Protein AF-A0A2H1V6Q1-F1 (afdb_monomer)

Organism: Spodoptera frugiperda (NCBI:txid7108)

Foldseek 3Di:
DDDDDDDPPDPDDPDQFQPADQALQWGQGDDDPPDDDVDDPDQDADPVPCPPQAHHPVLLVVLLVVFVVLLVQLLVLCVVVVLLPPVHDAQAQQPQQALLCSQVSLLLLLLSLVDDPVCVVPDPDRSVVSSCVSHPRHDPVRVVVSQVRTAGEAGDEFLLLLVLSLCVVQFVVNDPPDPSLVVQQVLCVPQPDPVNVVDPRSGDALQSVLVVQLVCVVVVHDDDSSNQACCVRRSPSNDRHSGYHYSLRNSSRVSSVCSVSVPVVRDGSDDPPPPPPPPVSVVSSLVRLLPYDPVSLVSSCVRHVSVCSSRVHDCVVSVVSVVVVVVVVVD

Radius of gyration: 23.07 Å; Cα contacts (8 Å, |Δi|>4): 357; chains: 1; bounding box: 89×49×61 Å

Structure (mmCIF, N/CA/C/O backbone):
data_AF-A0A2H1V6Q1-F1
#
_entry.id   AF-A0A2H1V6Q1-F1
#
loop_
_atom_site.group_PDB
_atom_site.id
_atom_site.type_symbol
_atom_site.label_atom_id
_atom_site.label_alt_id
_atom_site.label_comp_id
_atom_site.label_asym_id
_atom_site.label_entity_id
_atom_site.label_seq_id
_atom_site.pdbx_PDB_ins_code
_atom_site.Cartn_x
_atom_site.Cartn_y
_atom_site.Cartn_z
_atom_site.occupancy
_atom_site.B_iso_or_equiv
_atom_site.auth_seq_id
_atom_site.auth_comp_id
_atom_site.auth_asym_id
_atom_site.auth_atom_id
_atom_site.pdbx_PDB_model_num
ATOM 1 N N . MET A 1 1 ? -68.500 10.645 19.077 1.00 35.00 1 MET A N 1
ATOM 2 C CA . MET A 1 1 ? -67.434 10.183 18.166 1.00 35.00 1 MET A CA 1
ATOM 3 C C . MET A 1 1 ? -66.149 10.839 18.630 1.00 35.00 1 MET A C 1
ATOM 5 O O . MET A 1 1 ? -66.049 12.052 18.547 1.00 35.00 1 MET A O 1
ATOM 9 N N . LYS A 1 2 ? -65.275 10.069 19.283 1.00 25.41 2 LYS A N 1
ATOM 10 C CA . LYS A 1 2 ? -63.997 10.541 19.828 1.00 25.41 2 LYS A CA 1
ATOM 11 C C . LYS A 1 2 ? -62.898 10.154 18.845 1.00 25.41 2 LYS A C 1
ATOM 13 O O . LYS A 1 2 ? -62.827 8.995 18.444 1.00 25.41 2 LYS A O 1
ATOM 18 N N . GLU A 1 3 ? -62.102 11.139 18.458 1.00 23.98 3 GLU A N 1
ATOM 19 C CA . GLU A 1 3 ? -60.872 10.982 17.691 1.00 23.98 3 GLU A CA 1
ATOM 20 C C . GLU A 1 3 ? -59.866 10.154 18.500 1.00 23.98 3 GLU A C 1
ATOM 22 O O . GLU A 1 3 ? -59.575 10.473 19.652 1.00 23.98 3 GLU A O 1
ATOM 27 N N . ASN A 1 4 ? -59.337 9.092 17.892 1.00 25.47 4 ASN A N 1
ATOM 28 C CA . ASN A 1 4 ? -58.178 8.370 18.402 1.00 25.47 4 ASN A CA 1
ATOM 29 C C . ASN A 1 4 ? -56.951 8.812 17.604 1.00 25.47 4 ASN A C 1
ATOM 31 O O . ASN A 1 4 ? -56.772 8.445 16.443 1.00 25.47 4 ASN A O 1
ATOM 35 N N . VAL A 1 5 ? -56.109 9.601 18.265 1.00 25.70 5 VAL A N 1
ATOM 36 C CA . VAL A 1 5 ? -54.740 9.908 17.857 1.00 25.70 5 VAL A CA 1
ATOM 37 C C . VAL A 1 5 ? -53.924 8.619 17.960 1.00 25.70 5 VAL A C 1
ATOM 39 O O . VAL A 1 5 ? -53.636 8.142 19.055 1.00 25.70 5 VAL A O 1
ATOM 42 N N . VAL A 1 6 ? -53.551 8.041 16.819 1.00 26.23 6 VAL A N 1
ATOM 43 C CA . VAL A 1 6 ? -52.561 6.960 16.762 1.00 26.23 6 VAL A CA 1
ATOM 44 C C . VAL A 1 6 ? -51.179 7.605 16.709 1.00 26.23 6 VAL A C 1
ATOM 46 O O . VAL A 1 6 ? -50.785 8.199 15.705 1.00 26.23 6 VAL A O 1
ATOM 49 N N . HIS A 1 7 ? -50.443 7.510 17.816 1.00 24.77 7 HIS A N 1
ATOM 50 C CA . HIS A 1 7 ? -49.029 7.864 17.881 1.00 24.77 7 HIS A CA 1
ATOM 51 C C . HIS A 1 7 ? -48.223 6.944 16.956 1.00 24.77 7 HIS A C 1
ATOM 53 O O . HIS A 1 7 ? -47.994 5.777 17.263 1.00 24.77 7 HIS A O 1
ATOM 59 N N . ASN A 1 8 ? -47.758 7.483 15.829 1.00 24.19 8 ASN A N 1
ATOM 60 C CA . ASN A 1 8 ? -46.786 6.821 14.969 1.00 24.19 8 ASN A CA 1
ATOM 61 C C . ASN A 1 8 ? -45.371 7.096 15.509 1.00 24.19 8 ASN A C 1
ATOM 63 O O . ASN A 1 8 ? -44.676 8.013 15.073 1.00 24.19 8 ASN A O 1
ATOM 67 N N . SER A 1 9 ? -44.967 6.345 16.533 1.00 26.47 9 SER A N 1
ATOM 68 C CA . SER A 1 9 ? -43.593 6.301 17.039 1.00 26.47 9 SER A CA 1
ATOM 69 C C . SER A 1 9 ? -42.797 5.263 16.251 1.00 26.47 9 SER A C 1
ATOM 71 O O . SER A 1 9 ? -42.540 4.156 16.714 1.00 26.47 9 SER A O 1
ATOM 73 N N . SER A 1 10 ? -42.445 5.601 15.019 1.00 27.81 10 SER A N 1
ATOM 74 C CA . SER A 1 10 ? -41.438 4.902 14.223 1.00 27.81 10 SER A CA 1
ATOM 75 C C . SER A 1 10 ? -40.937 5.878 13.167 1.00 27.81 10 SER A C 1
ATOM 77 O O . SER A 1 10 ? -41.722 6.628 12.599 1.00 27.81 10 SER A O 1
ATOM 79 N N . ILE A 1 11 ? -39.628 5.862 12.902 1.00 27.22 11 ILE A N 1
ATOM 80 C CA . ILE A 1 11 ? -38.921 6.725 11.934 1.00 27.22 11 ILE A CA 1
ATOM 81 C C . ILE A 1 11 ? -38.526 8.119 12.480 1.00 27.22 11 ILE A C 1
ATOM 83 O O . ILE A 1 11 ? -38.831 9.149 11.889 1.00 27.22 11 ILE A O 1
ATOM 87 N N . LYS A 1 12 ? -37.782 8.180 13.597 1.00 22.39 12 LYS A N 1
ATOM 88 C CA . LYS A 1 12 ? -36.969 9.368 13.969 1.00 22.39 12 LYS A CA 1
ATOM 89 C C . LYS A 1 12 ? -35.612 9.033 14.625 1.00 22.39 12 LYS A C 1
ATOM 91 O O . LYS A 1 12 ? -35.107 9.823 15.412 1.00 22.39 12 LYS A O 1
ATOM 96 N N . ALA A 1 13 ? -34.997 7.891 14.297 1.00 24.45 13 ALA A N 1
ATOM 97 C CA . ALA A 1 13 ? -33.700 7.490 14.873 1.00 24.45 13 ALA A CA 1
ATOM 98 C C . ALA A 1 13 ? -32.491 7.536 13.906 1.00 24.45 13 ALA A C 1
ATOM 100 O O . ALA A 1 13 ? -31.360 7.443 14.363 1.00 24.45 13 ALA A O 1
ATOM 101 N N . ASN A 1 14 ? -32.677 7.750 12.596 1.00 28.08 14 ASN A N 1
ATOM 102 C CA . ASN A 1 14 ? -31.616 7.501 11.597 1.00 28.08 14 ASN A CA 1
ATOM 103 C C . ASN A 1 14 ? -30.837 8.724 11.067 1.00 28.08 14 ASN A C 1
ATOM 105 O O . ASN A 1 14 ? -30.233 8.639 10.006 1.00 28.08 14 ASN A O 1
ATOM 109 N N . ASN A 1 15 ? -30.789 9.845 11.795 1.00 26.22 15 ASN A N 1
ATOM 110 C CA . ASN A 1 15 ? -30.061 11.050 11.345 1.00 26.22 15 ASN A CA 1
ATOM 111 C C . ASN A 1 15 ? -28.821 11.422 12.186 1.00 26.22 15 ASN A C 1
ATOM 113 O O . ASN A 1 15 ? -28.286 12.514 12.017 1.00 26.22 15 ASN A O 1
ATOM 117 N N . TYR A 1 16 ? -28.341 10.543 13.073 1.00 26.16 16 TYR A N 1
ATOM 118 C CA 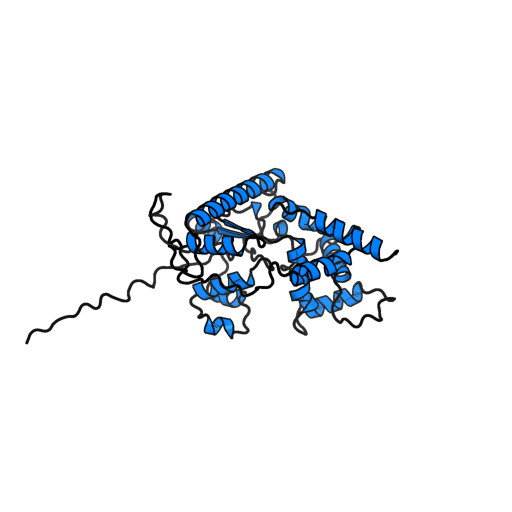. TYR A 1 16 ? -27.264 10.863 14.027 1.00 26.16 16 TYR A CA 1
ATOM 119 C C . TYR A 1 16 ? -26.102 9.861 14.037 1.00 26.16 16 TYR A C 1
ATOM 121 O O . TYR A 1 16 ? -25.597 9.519 15.099 1.00 26.16 16 TYR A O 1
ATOM 129 N N . ILE A 1 17 ? -25.642 9.378 12.881 1.00 33.59 17 ILE A N 1
ATOM 130 C CA . ILE A 1 17 ? -24.435 8.539 12.821 1.00 33.59 17 ILE A CA 1
ATOM 131 C C . ILE A 1 17 ? -23.646 8.944 11.566 1.00 33.59 17 ILE A C 1
ATOM 133 O O . ILE A 1 17 ? -24.208 8.982 10.480 1.00 33.59 17 ILE A O 1
ATOM 137 N N . ILE A 1 18 ? -22.349 9.250 11.716 1.00 38.59 18 ILE A N 1
ATOM 138 C CA . ILE A 1 18 ? -21.379 9.647 10.661 1.00 38.59 18 ILE A CA 1
ATOM 139 C C . ILE A 1 18 ? -21.380 11.153 10.321 1.00 38.59 18 ILE A C 1
ATOM 141 O O . ILE A 1 18 ? -21.806 11.586 9.254 1.00 38.59 18 ILE A O 1
ATOM 145 N N . SER A 1 19 ? -20.835 11.989 11.215 1.00 26.98 19 SER A N 1
ATOM 146 C CA . SER A 1 19 ? -20.711 13.434 10.952 1.00 26.98 19 SER A CA 1
ATOM 147 C C . SER A 1 19 ? -19.400 13.860 10.289 1.00 26.98 19 SER A C 1
ATOM 149 O O . SER A 1 19 ? -19.302 15.012 9.865 1.00 26.98 19 SER A O 1
ATOM 151 N N . SER A 1 20 ? -18.375 13.005 10.155 1.00 32.09 20 SER A N 1
ATOM 152 C CA . SER A 1 20 ? -17.176 13.340 9.361 1.00 32.09 20 SER A CA 1
ATOM 153 C C . SER A 1 20 ? -16.317 12.109 9.061 1.00 32.09 20 SER A C 1
ATOM 155 O O . SER A 1 20 ? -16.249 11.217 9.880 1.00 32.09 20 SER A O 1
ATOM 157 N N . ILE A 1 21 ? -15.590 12.064 7.945 1.00 39.25 21 ILE A N 1
ATOM 158 C CA . ILE A 1 21 ? -14.447 11.150 7.766 1.00 39.25 21 ILE A CA 1
ATOM 159 C C . ILE A 1 21 ? -13.242 12.046 7.558 1.00 39.25 21 ILE A C 1
ATOM 161 O O . ILE A 1 21 ? -13.042 12.613 6.485 1.00 39.25 21 ILE A O 1
ATOM 165 N N . HIS A 1 22 ? -12.497 12.269 8.638 1.00 40.66 22 HIS A N 1
ATOM 166 C CA . HIS A 1 22 ? -11.411 13.237 8.632 1.00 40.66 22 HIS A CA 1
ATOM 167 C C . HIS A 1 22 ? -10.094 12.636 8.189 1.00 40.66 22 HIS A C 1
ATOM 169 O O . HIS A 1 22 ? -9.200 13.390 7.897 1.00 40.66 22 HIS A O 1
ATOM 175 N N . CYS A 1 23 ? -9.934 11.330 8.039 1.00 34.88 23 CYS A N 1
ATOM 176 C CA . CYS A 1 23 ? -8.805 10.796 7.289 1.00 34.88 23 CYS A CA 1
ATOM 177 C C . CYS A 1 23 ? -9.299 9.564 6.547 1.00 34.88 23 CYS A C 1
ATOM 179 O O . CYS A 1 23 ? -10.166 8.858 7.043 1.00 34.88 23 CYS A O 1
ATOM 181 N N . ILE A 1 24 ? -8.760 9.266 5.370 1.00 43.47 24 ILE A N 1
ATOM 182 C CA . ILE A 1 24 ? -9.125 8.011 4.688 1.00 43.47 24 ILE A CA 1
ATOM 183 C C . ILE A 1 24 ? -8.652 6.784 5.508 1.00 43.47 24 ILE A C 1
ATOM 185 O O . ILE A 1 24 ? -9.113 5.675 5.277 1.00 43.47 24 ILE A O 1
ATOM 189 N N . ALA A 1 25 ? -7.821 7.009 6.532 1.00 38.47 25 ALA A N 1
ATOM 190 C CA . ALA A 1 25 ? -7.419 6.054 7.567 1.00 38.47 25 ALA A CA 1
ATOM 191 C C . ALA A 1 25 ? -8.035 6.324 8.968 1.00 38.47 25 ALA A C 1
ATOM 193 O O . ALA A 1 25 ? -7.683 5.657 9.935 1.00 38.47 25 ALA A O 1
ATOM 194 N N . ALA A 1 26 ? -8.921 7.315 9.119 1.00 36.97 26 ALA A N 1
ATOM 195 C CA . ALA A 1 26 ? -9.562 7.650 10.395 1.00 36.97 26 ALA A CA 1
ATOM 196 C C . ALA A 1 26 ? -11.065 7.798 10.180 1.00 36.97 26 ALA A C 1
ATOM 198 O O . ALA A 1 26 ? -11.567 8.806 9.667 1.00 36.97 26 ALA A O 1
ATOM 199 N N . LEU A 1 27 ? -11.768 6.741 10.554 1.00 37.81 27 LEU A N 1
ATOM 200 C CA . LEU A 1 27 ? -13.207 6.642 10.477 1.00 37.81 27 LEU A CA 1
ATOM 201 C C . LEU A 1 27 ? -13.753 7.382 11.703 1.00 37.81 27 LEU A C 1
ATOM 203 O O . LEU A 1 27 ? -13.633 6.904 12.828 1.00 37.81 27 LEU A O 1
ATOM 207 N N . ARG A 1 28 ? -14.320 8.578 11.512 1.00 32.69 28 ARG A N 1
ATOM 208 C CA . ARG A 1 28 ? -15.091 9.235 12.573 1.00 32.69 28 ARG A CA 1
ATOM 209 C C . ARG A 1 28 ? -16.548 8.782 12.452 1.00 32.69 28 ARG A C 1
ATOM 211 O O . ARG A 1 28 ? -17.392 9.439 11.848 1.00 32.69 28 ARG A O 1
ATOM 218 N N . VAL A 1 29 ? -16.849 7.647 13.074 1.00 33.97 29 VAL A N 1
ATOM 219 C CA . VAL A 1 29 ? -18.190 7.423 13.624 1.00 33.97 29 VAL A CA 1
ATOM 220 C C . VAL A 1 29 ? -18.220 8.220 14.926 1.00 33.97 29 VAL A C 1
ATOM 222 O O . VAL A 1 29 ? -17.670 7.788 15.929 1.00 33.97 29 VAL A O 1
ATOM 225 N N . VAL A 1 30 ? -18.800 9.426 14.916 1.00 31.55 30 VAL A N 1
ATOM 226 C CA . VAL A 1 30 ? -19.180 10.058 16.187 1.00 31.55 30 VAL A CA 1
ATOM 227 C C . VAL A 1 30 ? -20.359 9.270 16.728 1.00 31.55 30 VAL A C 1
ATOM 229 O O . VAL A 1 30 ? -21.488 9.493 16.300 1.00 31.55 30 VAL A O 1
ATOM 232 N N . MET A 1 31 ? -20.103 8.380 17.674 1.00 36.41 31 MET A N 1
ATOM 233 C CA . MET A 1 31 ? -21.032 8.162 18.774 1.00 36.41 31 MET A CA 1
ATOM 234 C C . MET A 1 31 ? -20.335 8.703 20.018 1.00 36.41 31 MET A C 1
ATOM 236 O O . MET A 1 31 ? -19.158 8.427 20.223 1.00 36.41 31 MET A O 1
ATOM 240 N N . SER A 1 32 ? -21.025 9.565 20.768 1.00 31.41 32 SER A N 1
ATOM 241 C CA . SER A 1 32 ? -20.502 10.264 21.949 1.00 31.41 32 SER A CA 1
ATOM 242 C C . SER A 1 32 ? -19.574 9.378 22.789 1.00 31.41 32 SER A C 1
ATOM 244 O O . SER A 1 32 ? -19.993 8.333 23.283 1.00 31.41 32 SER A O 1
ATOM 246 N N . THR A 1 33 ? -18.335 9.821 23.003 1.00 38.12 33 THR A N 1
ATOM 247 C CA . THR A 1 33 ? -17.344 9.170 23.876 1.00 38.12 33 THR A CA 1
ATOM 248 C C . THR A 1 33 ? -17.734 9.204 25.359 1.00 38.12 33 THR A C 1
ATOM 250 O O . THR A 1 33 ? -17.069 8.590 26.187 1.00 38.12 33 THR A O 1
ATOM 253 N N . SER A 1 34 ? -18.867 9.819 25.721 1.00 34.16 34 SER A N 1
ATOM 254 C CA . SER A 1 34 ? -19.400 9.806 27.090 1.00 34.16 34 SER A CA 1
ATOM 255 C C . SER A 1 34 ? -19.979 8.451 27.547 1.00 34.16 34 SER A C 1
ATOM 257 O O . SER A 1 34 ? -20.667 8.417 28.565 1.00 34.16 34 SER A O 1
ATOM 259 N N . ALA A 1 35 ? -19.772 7.355 26.806 1.00 33.00 35 ALA A N 1
ATOM 260 C CA . ALA A 1 35 ? -20.443 6.073 27.047 1.00 33.00 35 ALA A CA 1
ATOM 261 C C . ALA A 1 35 ? -19.538 4.823 27.074 1.00 33.00 35 ALA A C 1
ATOM 263 O O . ALA A 1 35 ? -20.079 3.721 27.110 1.00 33.00 35 ALA A O 1
ATOM 264 N N . TYR A 1 36 ? -18.205 4.946 27.103 1.00 40.28 36 TYR A N 1
ATOM 265 C CA . TYR A 1 36 ? -17.323 3.767 27.082 1.00 40.28 36 TYR A CA 1
ATOM 266 C C . TYR A 1 36 ? -16.374 3.685 28.286 1.00 40.28 36 TYR A C 1
ATOM 268 O O . TYR A 1 36 ? -15.237 4.151 28.220 1.00 40.28 36 TYR A O 1
ATOM 276 N N . PRO A 1 37 ? -16.780 3.027 29.384 1.00 33.88 37 PRO A N 1
ATOM 277 C CA . PRO A 1 37 ? -15.870 2.137 30.084 1.00 33.88 37 PRO A CA 1
ATOM 278 C C . PRO A 1 37 ? -15.676 0.871 29.231 1.00 33.88 37 PRO A C 1
ATOM 280 O O . PRO A 1 37 ? -16.600 0.435 28.547 1.00 33.88 37 PRO A O 1
ATOM 283 N N . PHE A 1 38 ? -14.494 0.258 29.287 1.00 44.84 38 PHE A N 1
ATOM 284 C CA . PHE A 1 38 ? -14.200 -1.085 28.763 1.00 44.84 38 PHE A CA 1
ATOM 285 C C . PHE A 1 38 ? -14.999 -2.175 29.522 1.00 44.84 38 PHE A C 1
ATOM 287 O O . PHE A 1 38 ? -14.429 -3.090 30.108 1.00 44.84 38 PHE A O 1
ATOM 294 N N . GLY A 1 39 ? -16.325 -2.042 29.590 1.00 33.03 39 GLY A N 1
ATOM 295 C CA . GLY A 1 39 ? -17.216 -2.862 30.401 1.00 33.03 39 GLY A CA 1
ATOM 296 C C . GLY A 1 39 ? -18.499 -3.205 29.652 1.00 33.03 39 GLY A C 1
ATOM 297 O O . GLY A 1 39 ? -19.319 -2.327 29.406 1.00 33.03 39 GLY A O 1
ATOM 298 N N . ASP A 1 40 ? -18.628 -4.488 29.305 1.00 35.19 40 ASP A N 1
ATOM 299 C CA . ASP A 1 40 ? -19.822 -5.330 29.088 1.00 35.19 40 ASP A CA 1
ATOM 300 C C . ASP A 1 40 ? -21.102 -4.789 28.413 1.00 35.19 40 ASP A C 1
ATOM 302 O O . ASP A 1 40 ? -22.083 -5.525 28.296 1.00 35.19 40 ASP A O 1
ATOM 306 N N . LYS A 1 41 ? -21.130 -3.583 27.842 1.00 41.47 41 LYS A N 1
ATOM 307 C CA . LYS A 1 41 ? -22.216 -3.148 26.948 1.00 41.47 41 LYS A CA 1
ATOM 308 C C . LYS A 1 41 ? -21.929 -3.529 25.489 1.00 41.47 41 LYS A C 1
ATOM 310 O O . LYS A 1 41 ? -21.704 -2.683 24.638 1.00 41.47 41 LYS A O 1
ATOM 315 N N . GLY A 1 42 ? -21.960 -4.848 25.270 1.00 56.81 42 GLY A N 1
ATOM 316 C CA . GLY A 1 42 ? -22.543 -5.563 24.125 1.00 56.81 42 GLY A CA 1
ATOM 317 C C . GLY A 1 42 ? -22.064 -5.249 22.707 1.00 56.81 42 GLY A C 1
ATOM 318 O O . GLY A 1 42 ? -22.795 -4.629 21.939 1.00 56.81 42 GLY A O 1
ATOM 319 N N . TYR A 1 43 ? -20.917 -5.794 22.298 1.00 61.28 43 TYR A N 1
ATOM 320 C CA . TYR A 1 43 ? -20.694 -6.065 20.873 1.00 61.28 43 TYR A CA 1
ATOM 321 C C . TYR A 1 43 ? -21.734 -7.077 20.364 1.00 61.28 43 TYR A C 1
ATOM 323 O O . TYR A 1 43 ? -22.118 -8.001 21.086 1.00 61.28 43 TYR A O 1
ATOM 331 N N . ILE A 1 44 ? -22.171 -6.916 19.113 1.00 65.50 44 ILE A N 1
ATOM 332 C CA . ILE A 1 44 ? -23.022 -7.900 18.435 1.00 65.50 44 ILE A CA 1
ATOM 333 C C . ILE A 1 44 ? -22.109 -8.985 17.863 1.00 65.50 44 ILE A C 1
ATOM 335 O O . ILE A 1 44 ? -21.203 -8.689 17.075 1.00 65.50 44 ILE A O 1
ATOM 339 N N . PHE A 1 45 ? -22.347 -10.227 18.272 1.00 74.06 45 PHE A N 1
ATOM 340 C CA . PHE A 1 45 ? -21.598 -11.405 17.844 1.00 74.06 45 PHE A CA 1
ATOM 341 C C . PHE A 1 45 ? -22.500 -12.367 17.079 1.00 74.06 45 PHE A C 1
ATOM 343 O O . PHE A 1 45 ? -23.707 -12.416 17.320 1.00 74.06 45 PHE A O 1
ATOM 350 N N . GLU A 1 46 ? -21.898 -13.169 16.202 1.00 71.56 46 GLU A N 1
ATOM 351 C CA . GLU A 1 46 ? -22.596 -14.299 15.588 1.00 71.56 46 GLU A CA 1
ATOM 352 C C . GLU A 1 46 ? -23.068 -15.269 16.687 1.00 71.56 46 GLU A C 1
ATOM 354 O O . GLU A 1 46 ? -22.264 -15.726 17.501 1.00 71.56 46 GLU A O 1
ATOM 359 N N . ASN A 1 47 ? -24.370 -15.577 16.721 1.00 58.94 47 ASN A N 1
ATOM 360 C CA . ASN A 1 47 ? -24.995 -16.368 17.790 1.00 58.94 47 ASN A CA 1
ATOM 361 C C . ASN A 1 47 ? -25.469 -17.755 17.308 1.00 58.94 47 ASN A C 1
ATOM 363 O O . ASN A 1 47 ? -26.522 -18.246 17.708 1.00 58.94 47 ASN A O 1
ATOM 367 N N . GLY A 1 48 ? -24.725 -18.374 16.384 1.00 53.16 48 GLY A N 1
ATOM 368 C CA . GLY A 1 48 ? -25.015 -19.712 15.845 1.00 53.16 48 GLY A CA 1
ATOM 369 C C . GLY A 1 48 ? -26.108 -19.770 14.766 1.00 53.16 48 GLY A C 1
ATOM 370 O O . GLY A 1 48 ? -26.176 -20.751 14.026 1.00 53.16 48 GLY A O 1
ATOM 371 N N . SER A 1 49 ? -26.918 -18.720 14.599 1.00 47.84 49 SER A N 1
ATOM 372 C CA . SER A 1 49 ? -27.610 -18.446 13.336 1.00 47.84 49 SER A CA 1
ATOM 373 C C . SER A 1 49 ? -26.630 -17.720 12.424 1.00 47.84 49 SER A C 1
ATOM 375 O O . SER A 1 49 ? -26.152 -16.647 12.781 1.00 47.84 49 SER A O 1
ATOM 377 N N . ARG A 1 50 ? -26.315 -18.328 11.285 1.00 49.25 50 ARG A N 1
ATOM 378 C CA . ARG A 1 50 ? -25.328 -17.880 10.298 1.00 49.25 50 ARG A CA 1
ATOM 379 C C . ARG A 1 50 ? -25.692 -16.493 9.737 1.00 49.25 50 ARG A C 1
ATOM 381 O O . ARG A 1 50 ? -26.310 -16.384 8.682 1.00 49.25 50 ARG A O 1
ATOM 388 N N . GLU A 1 51 ? -25.371 -15.429 10.468 1.00 56.34 51 GLU A N 1
ATOM 389 C CA . GLU A 1 51 ? -25.334 -14.072 9.929 1.00 56.34 51 GLU A CA 1
ATOM 390 C C . GLU A 1 51 ? -24.010 -13.942 9.182 1.00 56.34 51 GLU A C 1
ATOM 392 O O . GLU A 1 51 ? -22.960 -13.718 9.785 1.00 56.34 51 GLU A O 1
ATOM 397 N N . ASP A 1 52 ? -24.064 -14.147 7.863 1.00 60.75 52 ASP A N 1
ATOM 398 C CA . ASP A 1 52 ? -22.911 -14.074 6.964 1.00 60.75 52 ASP A CA 1
ATOM 399 C C . ASP A 1 52 ? -22.208 -12.709 7.101 1.00 60.75 52 ASP A C 1
ATOM 401 O O . ASP A 1 52 ? -22.545 -11.737 6.423 1.00 60.75 52 ASP A O 1
ATOM 405 N N . GLY A 1 53 ? -21.220 -12.613 7.996 1.00 68.38 53 GLY A N 1
ATOM 406 C CA . GLY A 1 53 ? -20.405 -11.409 8.142 1.00 68.38 53 GLY A CA 1
ATOM 407 C C . GLY A 1 53 ? -19.870 -11.081 9.533 1.00 68.38 53 GLY A C 1
ATOM 408 O O . GLY A 1 53 ? -18.955 -10.261 9.601 1.00 68.38 53 GLY A O 1
ATOM 409 N N . LEU A 1 54 ? -20.364 -11.691 10.616 1.00 81.94 54 LEU A N 1
ATOM 410 C CA . LEU A 1 54 ? -19.892 -11.392 11.978 1.00 81.94 54 LEU A CA 1
ATOM 411 C C . LEU A 1 54 ? -18.893 -12.431 12.494 1.00 81.94 54 LEU A C 1
ATOM 413 O O . LEU A 1 54 ? -18.925 -13.591 12.104 1.00 81.94 54 LEU A O 1
ATOM 417 N N . LEU A 1 55 ? -17.981 -12.005 13.368 1.00 87.44 55 LEU A N 1
ATOM 418 C CA . LEU A 1 55 ? -17.146 -12.904 14.161 1.00 87.44 55 LEU A CA 1
ATOM 419 C C . LEU A 1 55 ? -17.918 -13.375 15.399 1.00 87.44 55 LEU A C 1
ATOM 421 O O . LEU A 1 55 ? -18.666 -12.597 16.008 1.00 87.44 55 LEU A O 1
ATOM 425 N N . THR A 1 56 ? -17.667 -14.620 15.814 1.00 89.62 56 THR A N 1
ATOM 426 C CA . THR A 1 56 ? -18.047 -15.111 17.147 1.00 89.62 56 THR A CA 1
ATOM 427 C C . THR A 1 56 ? -17.308 -14.330 18.234 1.00 89.62 56 THR A C 1
ATOM 429 O O . THR A 1 56 ? -16.296 -13.673 17.965 1.00 89.62 56 THR A O 1
ATOM 432 N N . ARG A 1 57 ? -17.774 -14.414 19.485 1.00 88.00 57 ARG A N 1
ATOM 433 C CA . ARG A 1 57 ? -17.121 -13.738 20.615 1.00 88.00 57 ARG A CA 1
ATOM 434 C C . ARG A 1 57 ? -15.677 -14.198 20.788 1.00 88.00 57 ARG A C 1
ATOM 436 O O . ARG A 1 57 ? -14.783 -13.368 20.931 1.00 88.00 57 ARG A O 1
ATOM 443 N N . GLU A 1 58 ? -15.441 -15.504 20.736 1.00 90.75 58 GLU A N 1
ATOM 444 C CA . GLU A 1 58 ? -14.110 -16.097 20.871 1.00 90.75 58 GLU A CA 1
ATOM 445 C C . GLU A 1 58 ? -13.186 -15.573 19.774 1.00 90.75 58 GLU A C 1
ATOM 447 O O . GLU A 1 58 ? -12.081 -15.103 20.055 1.00 90.75 58 GLU A O 1
ATOM 452 N N . LYS A 1 59 ? -13.668 -15.577 18.525 1.00 92.12 59 LYS A N 1
ATOM 453 C CA . LYS A 1 59 ? -12.876 -15.120 17.389 1.00 92.12 59 LYS A CA 1
ATOM 454 C C . LYS A 1 59 ? -12.617 -13.619 17.440 1.00 92.12 59 LYS A C 1
ATOM 456 O O . LYS A 1 59 ? -11.513 -13.182 17.135 1.00 92.12 59 LYS A O 1
ATOM 461 N N . PHE A 1 60 ? -13.594 -12.822 17.862 1.00 92.06 60 PHE A N 1
ATOM 462 C CA . PHE A 1 60 ? -13.414 -11.386 18.050 1.00 92.06 60 PHE A CA 1
ATOM 463 C C . PHE A 1 60 ? -12.316 -11.083 19.078 1.00 92.06 60 PHE A C 1
ATOM 465 O O . PHE A 1 60 ? -11.457 -10.244 18.816 1.00 92.06 60 PHE A O 1
ATOM 472 N N . MET A 1 61 ? -12.291 -11.799 20.208 1.00 93.25 61 MET A N 1
ATOM 473 C CA . MET A 1 61 ? -11.254 -11.629 21.233 1.00 93.25 61 MET A CA 1
ATOM 474 C C . MET A 1 61 ? -9.867 -12.070 20.742 1.00 93.25 61 MET A C 1
ATOM 476 O O . MET A 1 61 ? -8.880 -11.385 21.011 1.00 93.25 61 MET A O 1
ATOM 480 N N . GLU A 1 62 ? -9.785 -13.162 19.974 1.00 95.62 62 GLU A N 1
ATOM 481 C CA . GLU A 1 62 ? -8.543 -13.596 19.317 1.00 95.62 62 GLU A CA 1
ATOM 482 C C . GLU A 1 62 ? -7.999 -12.506 18.377 1.00 95.62 62 GLU A C 1
ATOM 484 O O . GLU A 1 62 ? -6.817 -12.152 18.429 1.00 95.62 62 GLU A O 1
ATOM 489 N N . VAL A 1 63 ? -8.865 -11.932 17.533 1.00 95.25 63 VAL A N 1
ATOM 490 C CA . VAL A 1 63 ? -8.473 -10.857 16.613 1.00 95.25 63 VAL A CA 1
ATOM 491 C C . VAL A 1 63 ? -8.100 -9.586 17.382 1.00 95.25 63 VAL A C 1
ATOM 493 O O . VAL A 1 63 ? -7.122 -8.942 17.006 1.00 95.25 63 VAL A O 1
ATOM 496 N N . ASN A 1 64 ? -8.787 -9.255 18.482 1.00 95.12 64 ASN A N 1
ATOM 497 C CA . ASN A 1 64 ? -8.431 -8.115 19.333 1.00 95.12 64 ASN A CA 1
ATOM 498 C C . ASN A 1 64 ? -7.001 -8.237 19.884 1.00 95.12 64 ASN A C 1
ATOM 500 O O . ASN A 1 64 ? -6.188 -7.334 19.686 1.00 95.12 64 ASN A O 1
ATOM 504 N N . ALA A 1 65 ? -6.658 -9.382 20.484 1.00 96.88 65 ALA A N 1
ATOM 505 C CA . ALA A 1 65 ? -5.308 -9.638 20.993 1.00 96.88 65 ALA A CA 1
ATOM 506 C C . ALA A 1 65 ? -4.247 -9.538 19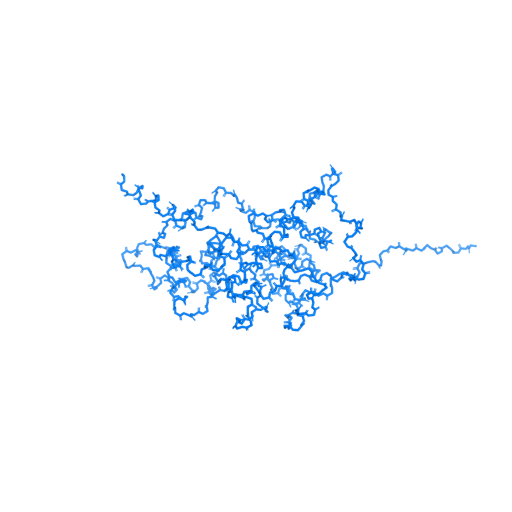.878 1.00 96.88 65 ALA A C 1
ATOM 508 O O . ALA A 1 65 ? -3.158 -8.992 20.068 1.00 96.88 65 ALA A O 1
ATOM 509 N N . ARG A 1 66 ? -4.583 -9.998 18.665 1.00 97.25 66 ARG A N 1
ATOM 510 C CA . ARG A 1 66 ? -3.732 -9.833 17.478 1.00 97.25 66 ARG A CA 1
ATOM 511 C C . ARG A 1 66 ? -3.544 -8.361 17.083 1.00 97.25 66 ARG A C 1
ATOM 513 O O . ARG A 1 66 ? -2.451 -8.004 16.640 1.00 97.25 66 ARG A O 1
ATOM 520 N N . MET A 1 67 ? -4.565 -7.510 17.213 1.00 95.44 67 MET A N 1
ATOM 521 C CA . MET A 1 67 ? -4.452 -6.069 16.935 1.00 95.44 67 MET A CA 1
ATOM 522 C C . MET A 1 67 ? -3.580 -5.354 17.964 1.00 95.44 67 MET A C 1
ATOM 524 O O . MET A 1 67 ? -2.742 -4.540 17.573 1.00 95.44 67 MET A O 1
ATOM 528 N N . GLU A 1 68 ? -3.715 -5.697 19.245 1.00 96.31 68 GLU A N 1
ATOM 529 C CA . GLU A 1 68 ? -2.851 -5.189 20.316 1.00 96.31 68 GLU A CA 1
ATOM 530 C C . GLU A 1 68 ? -1.382 -5.516 20.034 1.00 96.31 68 GLU A C 1
ATOM 532 O O . GLU A 1 68 ? -0.560 -4.604 19.916 1.00 96.31 68 GLU A O 1
ATOM 537 N N . ALA A 1 69 ? -1.077 -6.789 19.760 1.00 98.00 69 ALA A N 1
ATOM 538 C CA . ALA A 1 69 ? 0.279 -7.226 19.435 1.00 98.00 69 ALA A CA 1
ATOM 539 C C . ALA A 1 69 ? 0.874 -6.486 18.221 1.00 98.00 69 ALA A C 1
ATOM 541 O O . ALA A 1 69 ? 2.052 -6.130 18.217 1.00 98.00 69 ALA A O 1
ATOM 542 N N . ARG A 1 70 ? 0.073 -6.213 17.181 1.00 97.31 70 ARG A N 1
ATOM 543 C CA . ARG A 1 70 ? 0.534 -5.464 15.996 1.00 97.31 70 ARG A CA 1
ATOM 544 C C . ARG A 1 70 ? 0.844 -4.005 16.303 1.00 97.31 70 ARG A C 1
ATOM 546 O O . ARG A 1 70 ? 1.798 -3.468 15.742 1.00 97.31 70 ARG A O 1
ATOM 553 N N . ARG A 1 71 ? 0.044 -3.360 17.153 1.00 95.06 71 ARG A N 1
ATOM 554 C CA . ARG A 1 71 ? 0.265 -1.967 17.568 1.00 95.06 71 ARG A CA 1
ATOM 555 C C . ARG A 1 71 ? 1.537 -1.839 18.390 1.00 95.06 71 ARG A C 1
ATOM 557 O O . ARG A 1 71 ? 2.350 -0.962 18.105 1.00 95.06 71 ARG A O 1
ATOM 564 N N . ASP A 1 72 ? 1.726 -2.743 19.344 1.00 97.19 72 ASP A N 1
ATOM 565 C CA . ASP A 1 72 ? 2.922 -2.769 20.183 1.00 97.19 72 ASP A CA 1
ATOM 566 C C . ASP A 1 72 ? 4.173 -3.056 19.353 1.00 97.19 72 ASP A C 1
ATOM 568 O O . ASP A 1 72 ? 5.185 -2.370 19.500 1.00 97.19 72 ASP A O 1
ATOM 572 N N . PHE A 1 73 ? 4.085 -3.998 18.409 1.00 97.81 73 PHE A N 1
ATOM 573 C CA . PHE A 1 73 ? 5.167 -4.277 17.469 1.00 97.81 73 PHE A CA 1
ATOM 574 C C . PHE A 1 73 ? 5.528 -3.046 16.626 1.00 97.81 73 PHE A C 1
ATOM 576 O O . PHE A 1 73 ? 6.695 -2.659 16.587 1.00 97.81 73 PHE A O 1
ATOM 583 N N . LEU A 1 74 ? 4.537 -2.391 16.003 1.00 95.50 74 LEU A N 1
ATOM 584 C CA . LEU A 1 74 ? 4.772 -1.183 15.207 1.00 95.50 74 LEU A CA 1
ATOM 585 C C . LEU A 1 74 ? 5.442 -0.096 16.054 1.00 95.50 74 LEU A C 1
ATOM 587 O O . LEU A 1 74 ? 6.413 0.507 15.609 1.00 95.50 74 LEU A O 1
ATOM 591 N N . LYS A 1 75 ? 4.946 0.144 17.272 1.00 95.06 75 LYS A N 1
ATOM 592 C CA . LYS A 1 75 ? 5.492 1.159 18.179 1.00 95.06 75 LYS A CA 1
ATOM 593 C C . LYS A 1 75 ? 6.951 0.868 18.535 1.00 95.06 75 LYS A C 1
ATOM 595 O O . LYS A 1 75 ? 7.791 1.754 18.402 1.00 95.06 75 LYS A O 1
ATOM 600 N N . THR A 1 76 ? 7.255 -0.370 18.921 1.00 97.19 76 THR A N 1
ATOM 601 C CA . THR A 1 76 ? 8.622 -0.808 19.226 1.00 97.19 76 THR A CA 1
ATOM 602 C C . THR A 1 76 ? 9.551 -0.617 18.031 1.00 97.19 76 THR A C 1
ATOM 604 O O . THR A 1 76 ? 10.625 -0.032 18.174 1.00 97.19 76 THR A O 1
ATOM 607 N N . GLU A 1 77 ? 9.137 -1.044 16.837 1.00 97.06 77 GLU A N 1
ATOM 608 C CA . GLU A 1 77 ? 9.953 -0.916 15.629 1.00 97.06 77 GLU A CA 1
ATOM 609 C C . GLU A 1 77 ? 10.133 0.543 15.194 1.00 97.06 77 GLU A C 1
ATOM 611 O O . GLU A 1 77 ? 11.227 0.937 14.790 1.00 97.06 77 GLU A O 1
ATOM 616 N N . CYS A 1 78 ? 9.101 1.375 15.339 1.00 95.44 78 CYS A N 1
ATOM 617 C CA . CYS A 1 78 ? 9.188 2.810 15.089 1.00 95.44 78 CYS A CA 1
ATOM 618 C C . CYS A 1 78 ? 10.253 3.478 15.964 1.00 95.44 78 CYS A C 1
ATOM 620 O O . CYS A 1 78 ? 11.094 4.206 15.430 1.00 95.44 78 CYS A O 1
ATOM 622 N N . SER A 1 79 ? 10.259 3.193 17.271 1.00 95.38 79 SER A N 1
ATOM 623 C CA . SER A 1 79 ? 11.266 3.726 18.195 1.00 95.38 79 SER A CA 1
ATOM 624 C C . SER A 1 79 ? 12.655 3.148 17.919 1.00 95.38 79 SER A C 1
ATOM 626 O O . SER A 1 79 ? 13.639 3.884 17.905 1.00 95.38 79 SER A O 1
ATOM 628 N N . ARG A 1 80 ? 12.754 1.847 17.611 1.00 95.75 80 ARG A N 1
ATOM 629 C CA . ARG A 1 80 ? 14.022 1.181 17.261 1.00 95.75 80 ARG A CA 1
ATOM 630 C C . ARG A 1 80 ? 14.675 1.784 16.014 1.00 95.75 80 ARG A C 1
ATOM 632 O O . ARG A 1 80 ? 15.900 1.839 15.929 1.00 95.75 80 ARG A O 1
ATOM 639 N N . LEU A 1 81 ? 13.869 2.213 15.045 1.00 93.69 81 LEU A N 1
ATOM 640 C CA . LEU A 1 81 ? 14.322 2.842 13.801 1.00 93.69 81 LEU A CA 1
ATOM 641 C C . LEU A 1 81 ? 14.428 4.376 13.898 1.00 93.69 81 LEU A C 1
ATOM 643 O O . LEU A 1 81 ? 14.894 5.003 12.950 1.00 93.69 81 LEU A O 1
ATOM 647 N N . GLY A 1 82 ? 14.004 4.986 15.012 1.00 92.50 82 GLY A N 1
ATOM 648 C CA . GLY A 1 82 ? 14.010 6.439 15.222 1.00 92.50 82 GLY A CA 1
ATOM 649 C C . GLY A 1 82 ? 12.996 7.216 14.371 1.00 92.50 82 GLY A C 1
ATOM 650 O O . GLY A 1 82 ? 13.077 8.443 14.277 1.00 92.50 82 GLY A O 1
ATOM 651 N N . LEU A 1 83 ? 12.033 6.526 13.753 1.00 90.12 83 LEU A N 1
ATOM 652 C CA . LEU A 1 83 ? 11.071 7.098 12.801 1.00 90.12 83 LEU A CA 1
ATOM 653 C C . LEU A 1 83 ? 9.935 7.883 13.480 1.00 90.12 83 LEU A C 1
ATOM 655 O O . LEU A 1 83 ? 9.197 8.623 12.824 1.00 90.12 83 LEU A O 1
ATOM 659 N N . ASP A 1 84 ? 9.788 7.744 14.794 1.00 85.31 84 ASP A N 1
ATOM 660 C CA . ASP A 1 84 ? 8.846 8.480 15.639 1.00 85.31 84 ASP A CA 1
ATOM 661 C C . ASP A 1 84 ? 9.379 9.865 16.067 1.00 85.31 84 ASP A C 1
ATOM 663 O O . ASP A 1 84 ? 8.587 10.767 16.351 1.00 85.31 84 ASP A O 1
ATOM 667 N N . THR A 1 85 ? 10.688 10.117 15.971 1.00 82.31 85 THR A N 1
ATOM 668 C CA . THR A 1 85 ? 11.342 11.369 16.411 1.00 82.31 85 THR A CA 1
ATOM 669 C C . THR A 1 85 ? 10.975 12.607 15.580 1.00 82.31 85 THR A C 1
ATOM 671 O O . THR A 1 85 ? 10.782 12.531 14.367 1.00 82.31 85 THR A O 1
ATOM 674 N N . SER A 1 86 ? 10.889 13.790 16.201 1.00 70.38 86 SER A N 1
ATOM 675 C CA . SER A 1 86 ? 10.424 15.046 15.569 1.00 70.38 86 SER A CA 1
ATOM 676 C C . SER A 1 86 ? 11.219 15.504 14.335 1.00 70.38 86 SER A C 1
ATOM 678 O O . SER A 1 86 ? 10.704 16.295 13.547 1.00 70.38 86 SER A O 1
ATOM 680 N N . SER A 1 87 ? 12.436 14.994 14.135 1.00 66.94 87 SER A N 1
ATOM 681 C CA . SER A 1 87 ? 13.273 15.249 12.956 1.00 66.94 87 SER A CA 1
ATOM 682 C C . SER A 1 87 ? 12.709 14.630 11.670 1.00 66.94 87 SER A C 1
ATOM 684 O O . SER A 1 87 ? 12.957 15.143 10.576 1.00 66.94 87 SER A O 1
ATOM 686 N N . HIS A 1 88 ? 11.907 13.566 11.776 1.00 64.69 88 HIS A N 1
ATOM 687 C CA . HIS A 1 88 ? 11.218 12.969 10.636 1.00 64.69 88 HIS A CA 1
ATOM 688 C C . HIS A 1 88 ? 9.922 13.726 10.321 1.00 64.69 88 HIS A C 1
ATOM 690 O O . HIS A 1 88 ? 9.002 13.789 11.143 1.00 64.69 88 HIS A O 1
ATOM 696 N N . LYS A 1 89 ? 9.833 14.279 9.103 1.00 65.38 89 LYS A N 1
ATOM 697 C CA . LYS A 1 89 ? 8.632 14.973 8.608 1.00 65.38 89 LYS A CA 1
ATOM 698 C C . LYS A 1 89 ? 7.435 14.018 8.557 1.00 65.38 89 LYS A C 1
ATOM 700 O O . LYS A 1 89 ? 7.569 12.879 8.123 1.00 65.38 89 LYS A O 1
ATOM 705 N N . SER A 1 90 ? 6.272 14.502 8.988 1.00 61.50 90 SER A N 1
ATOM 706 C CA . SER A 1 90 ? 4.998 13.777 8.926 1.00 61.50 90 SER A CA 1
ATOM 707 C C . SER A 1 90 ? 4.254 14.108 7.634 1.00 61.50 90 SER A C 1
ATOM 709 O O . SER A 1 90 ? 4.134 15.284 7.298 1.00 61.50 90 SER A O 1
ATOM 711 N N . ASN A 1 91 ? 3.716 13.087 6.959 1.00 58.75 91 ASN A N 1
ATOM 712 C CA . ASN A 1 91 ? 2.912 13.211 5.734 1.00 58.75 91 ASN A CA 1
ATOM 713 C C . ASN A 1 91 ? 1.451 12.761 5.964 1.00 58.75 91 ASN A C 1
ATOM 715 O O . ASN A 1 91 ? 0.806 12.177 5.092 1.00 58.75 91 ASN A O 1
ATOM 719 N N . ALA A 1 92 ? 0.910 13.054 7.156 1.00 53.03 92 ALA A N 1
ATOM 720 C CA . ALA A 1 92 ? -0.428 12.658 7.633 1.00 53.03 92 ALA A CA 1
ATOM 721 C C . ALA A 1 92 ? -1.561 12.796 6.609 1.00 53.03 92 ALA A C 1
ATOM 723 O O . ALA A 1 92 ? -2.476 11.976 6.535 1.00 53.03 92 ALA A O 1
ATOM 724 N N . TRP A 1 93 ? -1.531 13.892 5.852 1.00 49.72 93 TRP A N 1
ATOM 725 C CA . TRP A 1 93 ? -2.641 14.351 5.025 1.00 49.72 93 TRP A CA 1
ATOM 726 C C . TRP A 1 93 ? -2.798 13.548 3.721 1.00 49.72 93 TRP A C 1
ATOM 728 O O . TRP A 1 93 ? -3.740 13.801 2.959 1.00 49.72 93 TRP A O 1
ATOM 738 N N . GLU A 1 94 ? -1.897 12.600 3.437 1.00 51.19 94 GLU A N 1
ATOM 739 C CA . GLU A 1 94 ? -1.836 11.816 2.193 1.00 51.19 94 GLU A CA 1
ATOM 740 C C . GLU A 1 94 ? -2.138 10.327 2.344 1.00 51.19 94 GLU A C 1
ATOM 742 O O . GLU A 1 94 ? -2.149 9.630 1.332 1.00 51.19 94 GLU A O 1
ATOM 747 N N . CYS A 1 95 ? -2.465 9.830 3.543 1.00 64.06 95 CYS A N 1
ATOM 748 C CA . CYS A 1 95 ? -2.527 8.387 3.759 1.00 64.06 95 CYS A CA 1
ATOM 749 C C . CYS A 1 95 ? -3.755 7.692 3.134 1.00 64.06 95 CYS A C 1
ATOM 751 O O . CYS A 1 95 ? -4.750 7.389 3.788 1.00 64.06 95 CYS A O 1
ATOM 753 N N . ASN A 1 96 ? -3.641 7.408 1.837 1.00 66.38 96 ASN A N 1
ATOM 754 C CA . ASN A 1 96 ? -4.474 6.501 1.060 1.00 66.38 96 ASN A CA 1
ATOM 755 C C . ASN A 1 96 ? -3.609 5.312 0.670 1.00 66.38 96 ASN A C 1
ATOM 757 O O . ASN A 1 96 ? -2.919 5.370 -0.347 1.00 66.38 96 ASN A O 1
ATOM 761 N N . ILE A 1 97 ? -3.597 4.240 1.456 1.00 66.12 97 ILE A N 1
ATOM 762 C CA . ILE A 1 97 ? -2.700 3.132 1.133 1.00 66.12 97 ILE A CA 1
ATOM 763 C C . ILE A 1 97 ? -3.196 2.355 -0.088 1.00 66.12 97 ILE A C 1
ATOM 765 O O . ILE A 1 97 ? -3.960 1.396 0.011 1.00 66.12 97 ILE A O 1
ATOM 769 N N . PHE A 1 98 ? -2.727 2.750 -1.270 1.00 73.44 98 PHE A N 1
ATOM 770 C CA . PHE A 1 98 ? -3.054 2.063 -2.509 1.00 73.44 98 PHE A CA 1
ATOM 771 C C . PHE A 1 98 ? -2.499 0.647 -2.518 1.00 73.44 98 PHE A C 1
ATOM 773 O O . PHE A 1 98 ? -1.409 0.381 -2.009 1.00 73.44 98 PHE A O 1
ATOM 780 N N . LYS A 1 99 ? -3.258 -0.253 -3.152 1.00 80.19 99 LYS A N 1
ATOM 781 C CA . LYS A 1 99 ? -2.890 -1.666 -3.346 1.00 80.19 99 LYS A CA 1
ATOM 782 C C . LYS A 1 99 ? -2.814 -2.495 -2.057 1.00 80.19 99 LYS A C 1
ATOM 784 O O . LYS A 1 99 ? -2.419 -3.656 -2.106 1.00 80.19 99 LYS A O 1
ATOM 789 N N . ALA A 1 100 ? -3.324 -1.945 -0.953 1.00 76.25 100 ALA A N 1
ATOM 790 C CA . ALA A 1 100 ? -3.677 -2.660 0.272 1.00 76.25 100 ALA A CA 1
ATOM 791 C C . ALA A 1 100 ? -5.184 -2.491 0.551 1.00 76.25 100 ALA A C 1
ATOM 793 O O . ALA A 1 100 ? -5.593 -1.786 1.463 1.00 76.25 100 ALA A O 1
ATOM 794 N N . ALA A 1 101 ? -6.024 -3.072 -0.315 1.00 72.00 101 ALA A N 1
ATOM 795 C CA . ALA A 1 101 ? -7.494 -3.022 -0.225 1.00 72.00 101 ALA A CA 1
ATOM 796 C C . ALA A 1 101 ? -8.154 -1.623 -0.261 1.00 72.00 101 ALA A C 1
ATOM 798 O O . ALA A 1 101 ? -9.344 -1.495 0.030 1.00 72.00 101 ALA A O 1
ATOM 799 N N . SER A 1 102 ? -7.433 -0.581 -0.693 1.00 74.12 102 SER A N 1
ATOM 800 C CA . SER A 1 102 ? -7.963 0.790 -0.748 1.00 74.12 102 SER A CA 1
ATOM 801 C C . SER A 1 102 ? -9.233 0.941 -1.578 1.00 74.12 102 SER A C 1
ATOM 803 O O . SER A 1 102 ? -10.101 1.717 -1.200 1.00 74.12 102 SER A O 1
ATOM 805 N N . THR A 1 103 ? -9.373 0.222 -2.696 1.00 75.06 103 THR A N 1
ATOM 806 C CA . THR A 1 103 ? -10.588 0.286 -3.526 1.00 75.06 103 THR A CA 1
ATOM 807 C C . THR A 1 103 ? -11.812 -0.217 -2.763 1.00 75.06 103 THR A C 1
ATOM 809 O O . THR A 1 103 ? -12.849 0.441 -2.794 1.00 75.06 103 THR A O 1
ATOM 812 N N . SER A 1 104 ? -11.682 -1.341 -2.047 1.00 78.88 104 SER A N 1
ATOM 813 C CA . SER A 1 104 ? -12.767 -1.918 -1.244 1.00 78.88 104 SER A CA 1
ATOM 814 C C . SER A 1 104 ? -13.176 -0.971 -0.117 1.00 78.88 104 SER A C 1
ATOM 816 O O . SER A 1 104 ? -14.348 -0.649 0.033 1.00 78.88 104 SER A O 1
ATOM 818 N N . TRP A 1 105 ? -12.208 -0.428 0.622 1.00 80.56 105 TRP A N 1
ATOM 819 C CA . TRP A 1 105 ? -12.521 0.516 1.696 1.00 80.56 105 TRP A CA 1
ATOM 820 C C . TRP A 1 105 ? -13.053 1.850 1.184 1.00 80.56 105 TRP A C 1
ATOM 822 O O . TRP A 1 105 ? -13.921 2.440 1.815 1.00 80.56 105 TRP A O 1
ATOM 832 N N . MET A 1 106 ? -12.632 2.296 -0.001 1.00 80.69 106 MET A N 1
ATOM 833 C CA . MET A 1 106 ? -13.230 3.471 -0.629 1.00 80.69 106 MET A CA 1
ATOM 834 C C . MET A 1 106 ? -14.683 3.241 -1.043 1.00 80.69 106 MET A C 1
ATOM 836 O O . MET A 1 106 ? -15.485 4.169 -0.975 1.00 80.69 106 MET A O 1
ATOM 840 N N . TYR A 1 107 ? -15.044 2.024 -1.449 1.00 84.31 107 TYR A N 1
ATOM 841 C CA . TYR A 1 107 ? -16.441 1.660 -1.676 1.00 84.31 107 TYR A CA 1
ATOM 842 C C . TYR A 1 107 ? -17.248 1.778 -0.375 1.00 84.31 107 TYR A C 1
ATOM 844 O O . TYR A 1 107 ? -18.247 2.493 -0.346 1.00 84.31 107 TYR A O 1
ATOM 852 N N . ASN A 1 108 ? -16.747 1.205 0.722 1.00 83.69 108 ASN A N 1
ATOM 853 C CA . ASN A 1 108 ? -17.390 1.278 2.040 1.00 83.69 108 ASN A CA 1
ATOM 854 C C . ASN A 1 108 ? -17.513 2.721 2.550 1.00 83.69 108 ASN A C 1
ATOM 856 O O . ASN A 1 108 ? -18.559 3.110 3.065 1.00 83.69 108 ASN A O 1
ATOM 860 N N . PHE A 1 109 ? -16.485 3.552 2.347 1.00 82.69 109 PHE A N 1
ATOM 861 C CA . PHE A 1 109 ? -16.557 4.980 2.662 1.00 82.69 109 PHE A CA 1
ATOM 862 C C . PHE A 1 109 ? -17.664 5.686 1.888 1.00 82.69 109 PHE A C 1
ATOM 864 O O . PHE A 1 109 ? -18.358 6.522 2.452 1.00 82.69 109 PHE A O 1
ATOM 871 N N . ASN A 1 110 ? -17.870 5.345 0.617 1.00 85.06 110 ASN A N 1
ATOM 872 C CA . ASN A 1 110 ? -18.963 5.926 -0.151 1.00 85.06 110 ASN A CA 1
ATOM 873 C C . ASN A 1 110 ? -20.343 5.416 0.301 1.00 85.06 110 ASN A C 1
ATOM 875 O O . ASN A 1 110 ? -21.276 6.216 0.330 1.00 85.06 110 ASN A O 1
ATOM 879 N N . LEU A 1 111 ? -20.477 4.152 0.720 1.00 85.38 111 LEU A N 1
ATOM 880 C CA . LEU A 1 111 ? -21.716 3.658 1.341 1.00 85.38 111 LEU A CA 1
ATOM 881 C C . LEU A 1 111 ? -22.062 4.461 2.602 1.00 85.38 111 LEU A C 1
ATOM 883 O O . LEU A 1 111 ? -23.165 4.986 2.729 1.00 85.38 111 LEU A O 1
ATOM 887 N N . MET A 1 112 ? -21.078 4.661 3.482 1.00 82.25 112 MET A N 1
ATOM 888 C CA . MET A 1 112 ? -21.214 5.507 4.676 1.00 82.25 112 MET A CA 1
ATOM 889 C C . MET A 1 112 ? -21.497 6.980 4.346 1.00 82.25 112 MET A C 1
ATOM 891 O O . MET A 1 112 ? -22.042 7.710 5.170 1.00 82.25 112 MET A O 1
ATOM 895 N N . ALA A 1 113 ? -21.168 7.429 3.133 1.00 82.31 113 ALA A N 1
ATOM 896 C CA . ALA A 1 113 ? -21.480 8.770 2.643 1.00 82.31 113 ALA A CA 1
ATOM 897 C C . ALA A 1 113 ? -22.891 8.886 2.044 1.00 82.31 113 ALA A C 1
ATOM 899 O O . ALA A 1 113 ? -23.208 9.897 1.402 1.00 82.31 113 ALA A O 1
ATOM 900 N N . ASN A 1 114 ? -23.718 7.855 2.249 1.00 85.25 114 ASN A N 1
ATOM 901 C CA . ASN A 1 114 ? -25.079 7.718 1.750 1.00 85.25 114 ASN A CA 1
ATOM 902 C C . ASN A 1 114 ? -25.175 7.584 0.216 1.00 85.25 114 ASN A C 1
ATOM 904 O O . ASN A 1 114 ? -26.188 7.947 -0.383 1.00 85.25 114 ASN A O 1
ATOM 908 N N . TYR A 1 115 ? -24.126 7.078 -0.445 1.00 87.81 115 TYR A N 1
ATOM 909 C CA . TYR A 1 115 ? -24.263 6.569 -1.812 1.00 87.81 115 TYR A CA 1
ATOM 910 C C . TYR A 1 115 ? -24.823 5.145 -1.769 1.00 87.81 115 TYR A C 1
ATOM 912 O O . TYR A 1 115 ? -24.373 4.322 -0.978 1.00 87.81 115 TYR A O 1
ATOM 920 N N . SER A 1 116 ? -25.779 4.826 -2.643 1.00 89.88 116 SER A N 1
ATOM 921 C CA . SER A 1 116 ? -26.327 3.469 -2.721 1.00 89.88 116 SER A CA 1
ATOM 922 C C . SER A 1 116 ? -25.362 2.507 -3.420 1.00 89.88 116 SER A C 1
ATOM 924 O O . SER A 1 116 ? -24.662 2.890 -4.362 1.00 89.88 116 SER A O 1
ATOM 926 N N . ALA A 1 117 ? -25.378 1.231 -3.022 1.00 88.00 117 ALA A N 1
ATOM 927 C CA . ALA A 1 117 ? -24.607 0.174 -3.684 1.00 88.00 117 ALA A CA 1
ATOM 928 C C . ALA A 1 117 ? -24.879 0.136 -5.201 1.00 88.00 117 ALA A C 1
ATOM 930 O O . ALA A 1 117 ? -23.951 0.173 -6.005 1.00 88.00 117 ALA A O 1
ATOM 931 N N . ALA A 1 118 ? -26.156 0.223 -5.596 1.00 90.25 118 ALA A N 1
ATOM 932 C CA . ALA A 1 118 ? -26.578 0.241 -6.997 1.00 90.25 118 ALA A CA 1
ATOM 933 C C . ALA A 1 118 ? -25.982 1.404 -7.816 1.00 90.25 118 ALA A C 1
ATOM 935 O O . ALA A 1 118 ? -25.740 1.251 -9.015 1.00 90.25 118 ALA A O 1
ATOM 936 N N . PHE A 1 119 ? -25.752 2.567 -7.195 1.00 92.38 119 PHE A N 1
ATOM 937 C CA . PHE A 1 119 ? -25.056 3.683 -7.838 1.00 92.38 119 PHE A CA 1
ATOM 938 C C . PHE A 1 119 ? -23.556 3.398 -7.962 1.00 92.38 119 PHE A C 1
ATOM 940 O O . PHE A 1 119 ? -22.980 3.557 -9.040 1.00 92.38 119 PHE A O 1
ATOM 947 N N . LEU A 1 120 ? -22.930 2.950 -6.871 1.00 88.88 120 LEU A N 1
ATOM 948 C CA . LEU A 1 120 ? -21.492 2.693 -6.824 1.00 88.88 120 LEU A CA 1
ATOM 949 C C . LEU A 1 120 ? -21.053 1.546 -7.743 1.00 88.88 120 LEU A C 1
ATOM 951 O O . LEU A 1 120 ? -19.921 1.552 -8.215 1.00 88.88 120 LEU A O 1
ATOM 955 N N . ASP A 1 121 ? -21.936 0.595 -8.033 1.00 87.06 121 ASP A N 1
ATOM 956 C CA . ASP A 1 121 ? -21.643 -0.524 -8.934 1.00 87.06 121 ASP A CA 1
ATOM 957 C C . ASP A 1 121 ? -21.678 -0.125 -10.416 1.00 87.06 121 ASP A C 1
ATOM 959 O O . ASP A 1 121 ? -21.061 -0.781 -11.254 1.00 87.06 121 ASP A O 1
ATOM 963 N N . LYS A 1 122 ? -22.390 0.957 -10.756 1.00 89.25 122 LYS A N 1
ATOM 964 C CA . LYS A 1 122 ? -22.567 1.427 -12.142 1.00 89.25 122 LYS A CA 1
ATOM 965 C C . LYS A 1 122 ? -21.714 2.644 -12.481 1.00 89.25 122 LYS A C 1
ATOM 967 O O . LYS A 1 122 ? -21.498 2.937 -13.659 1.00 89.25 122 LYS A O 1
ATOM 972 N N . THR A 1 123 ? -21.281 3.391 -11.471 1.00 88.94 123 THR A N 1
ATOM 973 C CA . THR A 1 123 ? -20.538 4.630 -11.682 1.00 88.94 123 THR A CA 1
ATOM 974 C C . THR A 1 123 ? -19.164 4.371 -12.298 1.00 88.94 123 THR A C 1
ATOM 976 O O . THR A 1 123 ? -18.465 3.421 -11.955 1.00 88.94 123 THR A O 1
ATOM 979 N N . LYS A 1 124 ? -18.760 5.257 -13.214 1.00 86.50 124 LYS A N 1
ATOM 980 C CA . LYS A 1 124 ? -17.399 5.298 -13.779 1.00 86.50 124 LYS A CA 1
ATOM 981 C C . LYS A 1 124 ? -16.496 6.279 -13.036 1.00 86.50 124 LYS A C 1
ATOM 983 O O . LYS A 1 124 ? -15.337 6.458 -13.406 1.00 86.50 124 LYS A O 1
ATOM 988 N N . GLU A 1 125 ? -17.034 6.959 -12.029 1.00 86.88 125 GLU A N 1
ATOM 989 C CA . GLU A 1 125 ? -16.268 7.900 -11.232 1.00 86.88 125 GLU A CA 1
ATOM 990 C C . GLU A 1 125 ? -15.258 7.182 -10.340 1.00 86.88 125 GLU A C 1
ATOM 992 O O . GLU A 1 125 ? -15.505 6.090 -9.828 1.00 86.88 125 GLU A O 1
ATOM 997 N N . VAL A 1 126 ? -14.111 7.821 -10.114 1.00 82.81 126 VAL A N 1
ATOM 998 C CA . VAL A 1 126 ? -13.091 7.273 -9.222 1.00 82.81 126 VAL A CA 1
ATOM 999 C C . VAL A 1 126 ? -13.644 7.290 -7.789 1.00 82.81 126 VAL A C 1
ATOM 1001 O O . VAL A 1 126 ? -13.949 8.377 -7.291 1.00 82.81 126 VAL A O 1
ATOM 1004 N N . PRO A 1 127 ? -13.710 6.149 -7.072 1.00 81.38 127 PRO A N 1
ATOM 1005 C CA . PRO A 1 127 ? -14.303 6.087 -5.731 1.00 81.38 127 PRO A CA 1
ATOM 1006 C C . PRO A 1 127 ? -13.718 7.104 -4.745 1.00 81.38 127 PRO A C 1
ATOM 1008 O O . PRO A 1 127 ? -14.433 7.663 -3.916 1.00 81.38 127 PRO A O 1
ATOM 1011 N N . LEU A 1 128 ? -12.418 7.394 -4.865 1.00 79.12 128 LEU A N 1
ATOM 1012 C CA . LEU A 1 128 ? -11.750 8.412 -4.058 1.00 79.12 128 LEU A CA 1
ATOM 1013 C C . LEU A 1 128 ? -12.326 9.813 -4.306 1.00 79.12 128 LEU A C 1
ATOM 1015 O O . LEU A 1 128 ? -12.515 10.571 -3.362 1.00 79.12 128 LEU A O 1
ATOM 1019 N N . GLN A 1 129 ? -12.609 10.167 -5.560 1.00 83.25 129 GLN A N 1
ATOM 1020 C CA . GLN A 1 129 ? -13.183 11.469 -5.901 1.00 83.25 129 GLN A CA 1
ATOM 1021 C C . GLN A 1 129 ? -14.613 11.593 -5.369 1.00 83.25 129 GLN A C 1
ATOM 1023 O O . GLN A 1 129 ? -14.950 12.624 -4.790 1.00 83.25 129 GLN A O 1
ATOM 1028 N N . LEU A 1 130 ? -15.417 10.529 -5.483 1.00 85.44 130 LEU A N 1
ATOM 1029 C CA . LEU A 1 130 ? -16.765 10.476 -4.909 1.00 85.44 130 LEU A CA 1
ATOM 1030 C C . LEU A 1 130 ? -16.751 10.696 -3.394 1.00 85.44 130 LEU A C 1
ATOM 1032 O O . LEU A 1 130 ? -17.490 11.547 -2.891 1.00 85.44 130 LEU A O 1
ATOM 1036 N N . ALA A 1 131 ? -15.850 10.007 -2.688 1.00 80.31 131 ALA A N 1
ATOM 1037 C CA . ALA A 1 131 ? -15.705 10.151 -1.246 1.00 80.31 131 ALA A CA 1
ATOM 1038 C C . ALA A 1 131 ? -15.294 11.583 -0.884 1.00 80.31 131 ALA A C 1
ATOM 1040 O O . ALA A 1 131 ? -15.843 12.172 0.042 1.00 80.31 131 ALA A O 1
ATOM 1041 N N . ARG A 1 132 ? -14.391 12.200 -1.659 1.00 78.12 132 ARG A N 1
ATOM 1042 C CA . ARG A 1 132 ? -13.934 13.581 -1.428 1.00 78.12 132 ARG A CA 1
ATOM 1043 C C . ARG A 1 132 ? -14.997 14.655 -1.647 1.00 78.12 132 ARG A C 1
ATOM 1045 O O .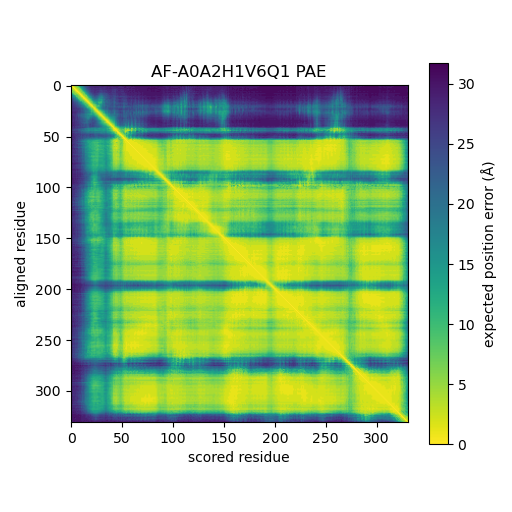 ARG A 1 132 ? -14.849 15.735 -1.085 1.00 78.12 132 ARG A O 1
ATOM 1052 N N . ARG A 1 133 ? -16.084 14.367 -2.370 1.00 84.56 133 ARG A N 1
ATOM 1053 C CA . ARG A 1 133 ? -17.247 15.275 -2.451 1.00 84.56 133 ARG A CA 1
ATOM 1054 C C . ARG A 1 133 ? -18.025 15.360 -1.139 1.00 84.56 133 ARG A C 1
ATOM 1056 O O . ARG A 1 133 ? -18.672 16.368 -0.885 1.00 84.56 133 ARG A O 1
ATOM 1063 N N . LYS A 1 134 ? -17.989 14.298 -0.333 1.00 80.44 134 LYS A N 1
ATOM 1064 C CA . LYS A 1 134 ? -18.694 14.206 0.955 1.00 80.44 134 LYS A CA 1
ATOM 1065 C C . LYS A 1 134 ? -17.758 14.447 2.139 1.00 80.44 134 LYS A C 1
ATOM 1067 O O . LYS A 1 134 ? -18.171 15.008 3.146 1.00 80.44 134 LYS A O 1
ATOM 1072 N N . TYR A 1 135 ? -16.489 14.074 1.991 1.00 73.94 135 TYR A N 1
ATOM 1073 C CA . TYR A 1 135 ? -15.463 14.143 3.024 1.00 73.94 135 TYR A CA 1
ATOM 1074 C C . TYR A 1 135 ? -14.286 15.004 2.561 1.00 73.94 135 TYR A C 1
ATOM 1076 O O . TYR A 1 135 ? -13.329 14.525 1.932 1.00 73.94 135 TYR A O 1
ATOM 1084 N N . ALA A 1 136 ? -14.361 16.295 2.885 1.00 70.44 136 ALA A N 1
ATOM 1085 C CA . ALA A 1 136 ? -13.292 17.244 2.602 1.00 70.44 136 ALA A CA 1
ATOM 1086 C C . ALA A 1 136 ? -11.955 16.782 3.207 1.00 70.44 136 ALA A C 1
ATOM 1088 O O . ALA A 1 136 ? -11.904 16.032 4.187 1.00 70.44 136 ALA A O 1
ATOM 1089 N N . ARG A 1 137 ? -10.844 17.207 2.599 1.00 66.69 137 ARG A N 1
ATOM 1090 C CA . ARG A 1 137 ? -9.514 16.890 3.126 1.00 66.69 137 ARG A CA 1
ATOM 1091 C C . ARG A 1 137 ? -9.334 17.597 4.476 1.00 66.69 137 ARG A C 1
ATOM 1093 O O . ARG A 1 137 ? -9.551 18.806 4.530 1.00 66.69 137 ARG A O 1
ATOM 1100 N N . PRO A 1 138 ? -8.955 16.880 5.544 1.00 66.62 138 PRO A N 1
ATOM 1101 C CA . PRO A 1 138 ? -8.736 17.506 6.843 1.00 66.62 138 PRO A CA 1
ATOM 1102 C C . PRO A 1 138 ? -7.495 18.409 6.824 1.00 66.62 138 PRO A C 1
ATOM 1104 O O . PRO A 1 138 ? -6.572 18.209 6.029 1.00 66.62 138 PRO A O 1
ATOM 1107 N N . THR A 1 139 ? -7.412 19.330 7.778 1.00 66.69 139 THR A N 1
ATOM 1108 C CA . THR A 1 139 ? -6.127 19.910 8.189 1.00 66.69 139 THR A CA 1
ATOM 1109 C C . THR A 1 139 ? -5.423 18.987 9.191 1.00 66.69 139 THR A C 1
ATOM 1111 O O . THR A 1 139 ? -6.047 18.108 9.792 1.00 66.69 139 THR A O 1
ATOM 1114 N N . ALA A 1 140 ? -4.122 19.186 9.418 1.00 65.44 140 ALA A N 1
ATOM 1115 C CA . ALA A 1 140 ? -3.390 18.450 10.455 1.00 65.44 140 ALA A CA 1
ATOM 1116 C C . ALA A 1 140 ? -4.014 18.637 11.856 1.00 65.44 140 ALA A C 1
ATOM 1118 O O . ALA A 1 140 ? -4.072 17.696 12.645 1.00 65.44 140 ALA A O 1
ATOM 1119 N N . GLU A 1 141 ? -4.550 19.826 12.139 1.00 66.56 141 GLU A N 1
ATOM 1120 C CA . GLU A 1 141 ? -5.266 20.130 13.383 1.00 66.56 141 GLU A CA 1
ATOM 1121 C C . GLU A 1 141 ? -6.580 19.355 13.497 1.00 66.56 141 GLU A C 1
ATOM 1123 O O . GLU A 1 141 ? -6.878 18.803 14.555 1.00 66.56 141 GLU A O 1
ATOM 1128 N N . MET A 1 142 ? -7.343 19.251 12.402 1.00 68.25 142 MET A N 1
ATOM 1129 C CA . MET A 1 142 ? -8.564 18.440 12.361 1.00 68.25 142 MET A CA 1
ATOM 1130 C C . MET A 1 142 ? -8.260 16.962 12.602 1.00 68.25 142 MET A C 1
ATOM 1132 O O . MET A 1 142 ? -9.006 16.314 13.329 1.00 68.25 142 MET A O 1
ATOM 1136 N N . ILE A 1 143 ? -7.159 16.440 12.044 1.00 65.44 143 ILE A N 1
ATOM 1137 C CA . ILE A 1 143 ? -6.703 15.066 12.307 1.00 65.44 143 ILE A CA 1
ATOM 1138 C C . ILE A 1 143 ? -6.392 14.900 13.796 1.00 65.44 143 ILE A C 1
ATOM 1140 O O . ILE A 1 143 ? -6.936 14.001 14.429 1.00 65.44 143 ILE A O 1
ATOM 1144 N N . LYS A 1 144 ? -5.575 15.790 14.374 1.00 66.19 144 LYS A N 1
ATOM 1145 C CA . LYS A 1 144 ? -5.176 15.712 15.787 1.00 66.19 144 LYS A CA 1
ATOM 1146 C C . LYS A 1 144 ? -6.374 15.813 16.737 1.00 66.19 144 LYS A C 1
ATOM 1148 O O . LYS A 1 144 ? -6.434 15.086 17.719 1.00 66.19 144 LYS A O 1
ATOM 1153 N N . LYS A 1 145 ? -7.345 16.681 16.432 1.00 67.56 145 LYS A N 1
ATOM 1154 C CA . LYS A 1 145 ? -8.591 16.804 17.203 1.00 67.56 145 LYS A CA 1
ATOM 1155 C C . LYS A 1 145 ? -9.480 15.567 17.057 1.00 67.56 145 LYS A C 1
ATOM 1157 O O . LYS A 1 145 ? -10.101 15.154 18.024 1.00 67.56 145 LYS A O 1
ATOM 1162 N N . ALA A 1 146 ? -9.550 14.984 15.861 1.00 64.31 146 ALA A N 1
ATOM 1163 C CA . ALA A 1 146 ? -10.395 13.825 15.595 1.00 64.31 146 ALA A CA 1
ATOM 1164 C C . ALA A 1 146 ? -9.839 12.521 16.188 1.00 64.31 146 ALA A C 1
ATOM 1166 O O . ALA A 1 146 ? -10.628 11.631 16.484 1.00 64.31 146 ALA A O 1
ATOM 1167 N N . GLN A 1 147 ? -8.519 12.408 16.378 1.00 59.09 147 GLN A N 1
ATOM 1168 C CA . GLN A 1 147 ? -7.869 11.191 16.882 1.00 59.09 147 GLN A CA 1
ATOM 1169 C C . GLN A 1 147 ? -8.399 10.708 18.238 1.00 59.09 147 GLN A C 1
ATOM 1171 O O . GLN A 1 147 ? -8.417 9.507 18.460 1.00 59.09 147 GLN A O 1
ATOM 1176 N N . GLY A 1 148 ? -8.838 11.605 19.128 1.00 61.66 148 GLY A N 1
ATOM 1177 C CA . GLY A 1 148 ? -9.364 11.214 20.444 1.00 61.66 148 GLY A CA 1
ATOM 1178 C C . GLY A 1 148 ? -10.766 10.592 20.416 1.00 61.66 148 GLY A C 1
ATOM 1179 O O . GLY A 1 148 ? -11.123 9.878 21.345 1.00 61.66 148 GLY A O 1
ATOM 1180 N N . ASP A 1 149 ? -11.535 10.835 19.349 1.00 65.50 149 ASP A N 1
ATOM 1181 C CA . ASP A 1 149 ? -12.951 10.451 19.232 1.00 65.50 149 ASP A CA 1
ATOM 1182 C C . ASP A 1 149 ? -13.230 9.616 17.962 1.00 65.50 149 ASP A C 1
ATOM 1184 O O . ASP A 1 149 ? -14.354 9.599 17.455 1.00 65.50 149 ASP A O 1
ATOM 1188 N N . SER A 1 150 ? -12.206 9.000 17.363 1.00 68.31 150 SER A N 1
ATOM 1189 C CA . SER A 1 150 ? -12.329 8.245 16.105 1.00 68.31 150 SER A CA 1
ATOM 1190 C C . SER A 1 150 ? -11.577 6.930 16.181 1.00 68.31 150 SER A C 1
ATOM 1192 O O . SER A 1 150 ? -10.526 6.867 16.807 1.00 68.31 150 SER A O 1
ATOM 1194 N N . ILE A 1 151 ? -12.053 5.924 15.446 1.00 74.75 151 ILE A N 1
ATOM 1195 C CA . ILE A 1 151 ? -11.280 4.703 15.222 1.00 74.75 151 ILE A CA 1
ATOM 1196 C C . ILE A 1 151 ? -10.315 4.966 14.067 1.00 74.75 151 ILE A C 1
ATOM 1198 O O . ILE A 1 151 ? -10.706 5.256 12.929 1.00 74.75 151 ILE A O 1
ATOM 1202 N N . THR A 1 152 ? -9.031 4.870 14.369 1.00 76.94 152 THR A N 1
ATOM 1203 C CA . THR A 1 152 ? -7.938 5.003 13.414 1.00 76.94 152 THR A CA 1
ATOM 1204 C C . THR A 1 152 ? -7.435 3.627 13.012 1.00 76.94 152 THR A C 1
ATOM 1206 O O . THR A 1 152 ? -7.168 2.769 13.853 1.00 76.94 152 THR A O 1
ATOM 1209 N N . PHE A 1 153 ? -7.292 3.389 11.712 1.00 84.56 153 PHE A N 1
ATOM 1210 C CA . PHE A 1 153 ? -6.826 2.096 11.238 1.00 84.56 153 PHE A CA 1
ATOM 1211 C C . PHE A 1 153 ? -5.881 2.199 10.051 1.00 84.56 153 PHE A C 1
ATOM 1213 O O . PHE A 1 153 ? -5.930 3.133 9.253 1.00 84.56 153 PHE A O 1
ATOM 1220 N N . LEU A 1 154 ? -5.024 1.193 9.927 1.00 85.44 154 LEU A N 1
ATOM 1221 C CA . LEU A 1 154 ? -4.074 1.048 8.835 1.00 85.44 154 LEU A CA 1
ATOM 1222 C C . LEU A 1 154 ? -4.268 -0.309 8.172 1.00 85.44 154 LEU A C 1
ATOM 1224 O O . LEU A 1 154 ? -4.397 -1.311 8.866 1.00 85.44 154 LEU A O 1
ATOM 1228 N N . ILE A 1 155 ? -4.241 -0.356 6.840 1.00 87.81 155 ILE A N 1
ATOM 1229 C CA . ILE A 1 155 ? -4.197 -1.619 6.099 1.00 87.81 155 ILE A CA 1
ATOM 1230 C C . ILE A 1 155 ? -2.840 -1.732 5.428 1.00 87.81 155 ILE A C 1
ATOM 1232 O O . ILE A 1 155 ? -2.469 -0.880 4.617 1.00 87.81 155 ILE A O 1
ATOM 1236 N N . VAL A 1 156 ? -2.117 -2.799 5.745 1.00 90.62 156 VAL A N 1
ATOM 1237 C CA . VAL A 1 156 ? -0.794 -3.074 5.186 1.00 90.62 156 VAL A CA 1
ATOM 1238 C C . VAL A 1 156 ? -0.791 -4.379 4.411 1.00 90.62 156 VAL A C 1
ATOM 1240 O O . VAL A 1 156 ? -1.620 -5.262 4.626 1.00 90.62 156 VAL A O 1
ATOM 1243 N N . ARG A 1 157 ? 0.132 -4.478 3.463 1.00 91.50 157 ARG A N 1
ATOM 1244 C CA . ARG A 1 157 ? 0.355 -5.654 2.629 1.00 91.50 157 ARG A CA 1
ATOM 1245 C C . ARG A 1 157 ? 1.853 -5.866 2.494 1.00 91.50 157 ARG A C 1
ATOM 1247 O O . ARG A 1 157 ? 2.598 -4.884 2.508 1.00 91.50 157 ARG A O 1
ATOM 1254 N N . HIS A 1 158 ? 2.272 -7.112 2.286 1.00 94.56 158 HIS A N 1
ATOM 1255 C CA . HIS A 1 158 ? 3.650 -7.421 1.927 1.00 94.56 158 HIS A CA 1
ATOM 1256 C C . HIS A 1 158 ? 4.180 -6.459 0.832 1.00 94.56 158 HIS A C 1
ATOM 1258 O O . HIS A 1 158 ? 3.547 -6.357 -0.231 1.00 94.56 158 HIS A O 1
ATOM 1264 N N . PRO A 1 159 ? 5.316 -5.753 1.037 1.00 95.50 159 PRO A N 1
ATOM 1265 C CA . PRO A 1 159 ? 5.761 -4.679 0.140 1.00 95.50 159 PRO A CA 1
ATOM 1266 C C . PRO A 1 159 ? 5.907 -5.112 -1.324 1.00 95.50 159 PRO A C 1
ATOM 1268 O O . PRO A 1 159 ? 5.487 -4.402 -2.239 1.00 95.50 159 PRO A O 1
ATOM 1271 N N . LEU A 1 160 ? 6.428 -6.320 -1.549 1.00 95.81 160 LEU A N 1
ATOM 1272 C CA . LEU A 1 160 ? 6.596 -6.882 -2.891 1.00 95.81 160 LEU A CA 1
ATOM 1273 C C . LEU A 1 160 ? 5.267 -7.294 -3.538 1.00 95.81 160 LEU A C 1
ATOM 1275 O O . LEU A 1 160 ? 5.021 -7.008 -4.707 1.00 95.81 160 LEU A O 1
ATOM 1279 N N . GLU A 1 161 ? 4.323 -7.849 -2.781 1.00 94.19 161 GLU A N 1
ATOM 1280 C CA . GLU A 1 161 ? 3.007 -8.126 -3.355 1.00 94.19 161 GLU A CA 1
ATOM 1281 C C . GLU A 1 161 ? 2.257 -6.838 -3.711 1.00 94.19 161 GLU A C 1
ATOM 1283 O O . GLU A 1 161 ? 1.529 -6.777 -4.708 1.00 94.19 161 GLU A O 1
ATOM 1288 N N . ARG A 1 162 ? 2.442 -5.785 -2.903 1.00 92.81 162 ARG A N 1
ATOM 1289 C CA . ARG A 1 162 ? 1.903 -4.457 -3.188 1.00 92.81 162 ARG A CA 1
ATOM 1290 C C . ARG A 1 162 ? 2.480 -3.907 -4.494 1.00 92.81 162 ARG A C 1
ATOM 1292 O O . ARG A 1 162 ? 1.710 -3.416 -5.321 1.00 92.81 162 ARG A O 1
ATOM 1299 N N . LEU A 1 163 ? 3.792 -4.031 -4.704 1.00 96.44 163 LEU A N 1
ATOM 1300 C CA . LEU A 1 163 ? 4.456 -3.614 -5.941 1.00 96.44 163 LEU A CA 1
ATOM 1301 C C . LEU A 1 163 ? 3.948 -4.400 -7.159 1.00 96.44 163 LEU A C 1
ATOM 1303 O O . LEU A 1 163 ? 3.611 -3.791 -8.173 1.00 96.44 163 LEU A O 1
ATOM 1307 N N . ALA A 1 164 ? 3.822 -5.726 -7.056 1.00 94.88 164 ALA A N 1
ATOM 1308 C CA . ALA A 1 164 ? 3.270 -6.561 -8.125 1.00 94.88 164 ALA A CA 1
ATOM 1309 C C . ALA A 1 164 ? 1.817 -6.182 -8.462 1.00 94.88 164 ALA A C 1
ATOM 1311 O O . ALA A 1 164 ? 1.448 -6.059 -9.631 1.00 94.88 164 ALA A O 1
ATOM 1312 N N . SER A 1 165 ? 0.995 -5.911 -7.444 1.00 91.31 165 SER A N 1
ATOM 1313 C CA . SER A 1 165 ? -0.375 -5.427 -7.637 1.00 91.31 165 SER A CA 1
ATOM 1314 C C . SER A 1 165 ? -0.419 -4.047 -8.304 1.00 91.31 165 SER A C 1
ATOM 1316 O O . SER A 1 165 ? -1.278 -3.799 -9.154 1.00 91.31 165 SER A O 1
ATOM 1318 N N . ALA A 1 166 ? 0.508 -3.150 -7.952 1.00 93.00 166 ALA A N 1
ATOM 1319 C CA . ALA A 1 166 ? 0.642 -1.842 -8.583 1.00 93.00 166 ALA A CA 1
ATOM 1320 C C . ALA A 1 166 ? 1.053 -1.963 -10.054 1.00 93.00 166 ALA A C 1
ATOM 1322 O O . ALA A 1 166 ? 0.434 -1.326 -10.903 1.00 93.00 166 ALA A O 1
ATOM 1323 N N . TYR A 1 167 ? 2.033 -2.816 -10.357 1.00 96.19 167 TYR A N 1
ATOM 1324 C CA . TYR A 1 167 ? 2.459 -3.124 -11.719 1.00 96.19 167 TYR A CA 1
ATOM 1325 C C . TYR A 1 167 ? 1.295 -3.653 -12.564 1.00 96.19 167 TYR A C 1
ATOM 1327 O O . TYR A 1 167 ? 0.986 -3.091 -13.614 1.00 96.19 167 TYR A O 1
ATOM 1335 N N . ASN A 1 168 ? 0.588 -4.677 -12.083 1.00 93.06 168 ASN A N 1
ATOM 1336 C CA . ASN A 1 168 ? -0.505 -5.274 -12.843 1.00 93.06 168 ASN A CA 1
ATOM 1337 C C . ASN A 1 168 ? -1.631 -4.267 -13.137 1.00 93.06 168 ASN A C 1
ATOM 1339 O O . ASN A 1 168 ? -2.124 -4.200 -14.259 1.00 93.06 168 ASN A O 1
ATOM 1343 N N . ASP A 1 169 ? -2.027 -3.461 -12.150 1.00 89.62 169 ASP A N 1
ATOM 1344 C CA . ASP A 1 169 ? -3.119 -2.497 -12.326 1.00 89.62 169 ASP A CA 1
ATOM 1345 C C . ASP A 1 169 ? -2.714 -1.254 -13.122 1.00 89.62 169 ASP A C 1
ATOM 1347 O O . ASP A 1 169 ? -3.467 -0.789 -13.972 1.00 89.62 169 ASP A O 1
ATOM 1351 N N . LYS A 1 170 ? -1.553 -0.668 -12.817 1.00 93.19 170 LYS A N 1
ATOM 1352 C CA . LYS A 1 170 ? -1.165 0.632 -13.375 1.00 93.19 170 LYS A CA 1
ATOM 1353 C C . 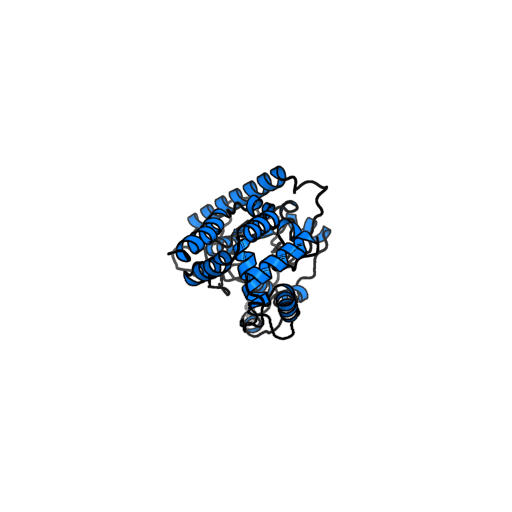LYS A 1 170 ? -0.343 0.525 -14.635 1.00 93.19 170 LYS A C 1
ATOM 1355 O O . LYS A 1 170 ? -0.362 1.468 -15.407 1.00 93.19 170 LYS A O 1
ATOM 1360 N N . ILE A 1 171 ? 0.350 -0.581 -14.863 1.00 95.81 171 ILE A N 1
ATOM 1361 C CA . ILE A 1 171 ? 1.262 -0.715 -15.997 1.00 95.81 171 ILE A CA 1
ATOM 1362 C C . ILE A 1 171 ? 0.705 -1.689 -17.030 1.00 95.81 171 ILE A C 1
ATOM 1364 O O . ILE A 1 171 ? 0.543 -1.305 -18.184 1.00 95.81 171 ILE A O 1
ATOM 1368 N N . VAL A 1 172 ? 0.363 -2.914 -16.623 1.00 93.69 172 VAL A N 1
ATOM 1369 C CA . VAL A 1 172 ? -0.154 -3.940 -17.549 1.00 93.69 172 VAL A CA 1
ATOM 1370 C C . VAL A 1 172 ? -1.554 -3.576 -18.045 1.00 93.69 172 VAL A C 1
ATOM 1372 O O . VAL A 1 172 ? -1.803 -3.564 -19.246 1.00 93.69 172 VAL A O 1
ATOM 1375 N N . HIS A 1 173 ? -2.453 -3.217 -17.125 1.00 92.06 173 HIS A N 1
ATOM 1376 C CA . HIS A 1 173 ? -3.848 -2.867 -17.424 1.00 92.06 173 HIS A CA 1
ATOM 1377 C C . HIS A 1 173 ? -4.086 -1.352 -17.422 1.00 92.06 173 HIS A C 1
ATOM 1379 O O . HIS A 1 173 ? -5.171 -0.873 -17.082 1.00 92.06 173 HIS A O 1
ATOM 1385 N N . ALA A 1 174 ? -3.062 -0.579 -17.790 1.00 92.50 174 ALA A N 1
ATOM 1386 C CA . ALA A 1 174 ? -3.182 0.865 -17.896 1.00 92.50 174 ALA A CA 1
ATOM 1387 C C . ALA A 1 174 ? -4.280 1.245 -18.902 1.00 92.50 174 ALA A C 1
ATOM 1389 O O . ALA A 1 174 ? -4.320 0.745 -20.026 1.00 92.50 174 ALA A O 1
ATOM 1390 N N . TRP A 1 175 ? -5.148 2.186 -18.527 1.00 90.31 175 TRP A N 1
ATOM 1391 C CA . TRP A 1 175 ? -6.138 2.721 -19.461 1.00 90.31 175 TRP A CA 1
ATOM 1392 C C . TRP A 1 175 ? -5.432 3.430 -20.627 1.00 90.31 175 TRP A C 1
ATOM 1394 O O . TRP A 1 175 ? -4.545 4.252 -20.366 1.00 90.31 175 TRP A O 1
ATOM 1404 N N . PRO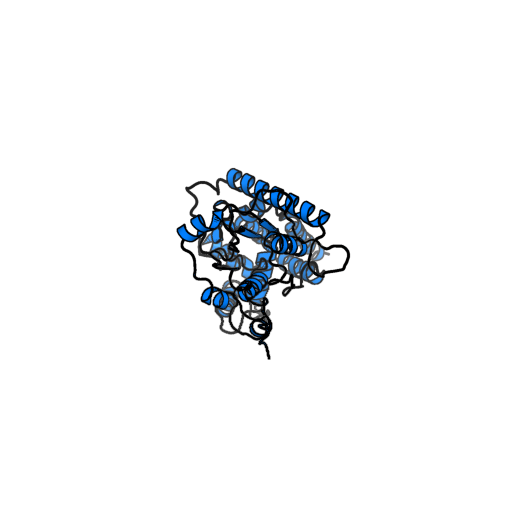 A 1 176 ? -5.822 3.188 -21.892 1.00 92.62 176 PRO A N 1
ATOM 1405 C CA . PRO A 1 176 ? -5.169 3.810 -23.039 1.00 92.62 176 PRO A CA 1
ATOM 1406 C C . PRO A 1 176 ? -5.113 5.337 -22.924 1.00 92.62 176 PRO A C 1
ATOM 1408 O O . PRO A 1 176 ? -6.097 5.980 -22.557 1.00 92.62 176 PRO A O 1
ATOM 1411 N N . LYS A 1 177 ? -3.961 5.929 -23.259 1.00 92.81 177 LYS A N 1
ATOM 1412 C CA . LYS A 1 177 ? -3.662 7.373 -23.190 1.00 92.81 177 LYS A CA 1
ATOM 1413 C C . LYS A 1 177 ? -3.646 7.975 -21.777 1.00 92.81 177 LYS A C 1
ATOM 1415 O O . LYS A 1 177 ? -3.424 9.186 -21.646 1.00 92.81 177 LYS A O 1
ATOM 1420 N N . SER A 1 178 ? -3.839 7.170 -20.731 1.00 94.00 178 SER A N 1
ATOM 1421 C CA . SER A 1 178 ? -3.696 7.609 -19.341 1.00 94.00 178 SER A CA 1
ATOM 1422 C C . SER A 1 178 ? -2.250 7.998 -19.011 1.00 94.00 178 SER A C 1
ATOM 1424 O O . SER A 1 178 ? -1.315 7.756 -19.778 1.00 94.00 178 SER A O 1
ATOM 1426 N N . PHE A 1 179 ? -2.054 8.615 -17.843 1.00 95.25 179 PHE A N 1
ATOM 1427 C CA . PHE A 1 179 ? -0.716 8.916 -17.333 1.00 95.25 179 PHE A CA 1
ATOM 1428 C C . PHE A 1 179 ? 0.161 7.659 -17.262 1.00 95.25 179 PHE A C 1
ATOM 1430 O O . PHE A 1 179 ? 1.296 7.682 -17.741 1.00 95.25 179 PHE A O 1
ATOM 1437 N N . HIS A 1 180 ? -0.369 6.563 -16.708 1.00 96.44 180 HIS A N 1
ATOM 1438 C CA . HIS A 1 180 ? 0.404 5.338 -16.528 1.00 96.44 180 HIS A CA 1
ATOM 1439 C C . HIS A 1 180 ? 0.662 4.593 -17.841 1.00 96.44 180 HIS A C 1
ATOM 1441 O O . HIS A 1 180 ? 1.737 4.026 -18.000 1.00 96.44 180 HIS A O 1
ATOM 1447 N N . ASP A 1 181 ? -0.240 4.692 -18.822 1.00 95.88 181 ASP A N 1
ATOM 1448 C CA . ASP A 1 181 ? 0.001 4.181 -20.179 1.00 95.88 181 ASP A CA 1
ATOM 1449 C C . ASP A 1 181 ? 1.178 4.916 -20.844 1.00 95.88 181 ASP A C 1
ATOM 1451 O O . ASP A 1 181 ? 2.147 4.308 -21.305 1.00 95.88 181 ASP A O 1
ATOM 1455 N N . LYS A 1 182 ? 1.176 6.255 -20.795 1.00 96.94 182 LYS A N 1
ATOM 1456 C CA . LYS A 1 182 ? 2.299 7.074 -21.288 1.00 96.94 182 LYS A CA 1
ATOM 1457 C C . LYS A 1 182 ? 3.594 6.797 -20.521 1.00 96.94 182 LYS A C 1
ATOM 1459 O O . LYS A 1 182 ? 4.678 6.837 -21.103 1.00 96.94 182 LYS A O 1
ATOM 1464 N N . LEU A 1 183 ? 3.507 6.544 -19.215 1.00 97.50 183 LEU A N 1
ATOM 1465 C CA . LEU A 1 183 ? 4.653 6.143 -18.403 1.00 97.50 183 LEU A CA 1
ATOM 1466 C C . LEU A 1 183 ? 5.210 4.792 -18.864 1.00 97.50 183 LEU A C 1
ATOM 1468 O O . LEU A 1 183 ? 6.415 4.702 -19.080 1.00 97.50 183 LEU A O 1
ATOM 1472 N N . GLY A 1 184 ? 4.353 3.794 -19.092 1.00 97.06 184 GLY A N 1
ATOM 1473 C CA . GLY A 1 184 ? 4.745 2.483 -19.607 1.00 97.06 184 GLY A CA 1
ATOM 1474 C C . GLY A 1 184 ? 5.567 2.596 -20.891 1.00 97.06 184 GLY A C 1
ATOM 1475 O O . GLY A 1 184 ? 6.693 2.107 -20.941 1.00 97.06 184 GLY A O 1
ATOM 1476 N N . HIS A 1 185 ? 5.083 3.355 -21.877 1.00 95.75 185 HIS A N 1
ATOM 1477 C CA . HIS A 1 185 ? 5.815 3.601 -23.125 1.00 95.75 185 HIS A CA 1
ATOM 1478 C C . HIS A 1 185 ? 7.191 4.257 -22.902 1.00 95.75 185 HIS A C 1
ATOM 1480 O O . HIS A 1 185 ? 8.164 3.915 -23.579 1.00 95.75 185 HIS A O 1
ATOM 1486 N N . ARG A 1 186 ? 7.308 5.186 -21.939 1.00 96.50 186 ARG A N 1
ATOM 1487 C CA . ARG A 1 186 ? 8.599 5.804 -21.580 1.00 96.50 186 ARG A CA 1
ATOM 1488 C C . ARG A 1 186 ? 9.563 4.802 -20.950 1.00 96.50 186 ARG A C 1
ATOM 1490 O O . ARG A 1 186 ? 10.748 4.838 -21.274 1.00 96.50 186 ARG A O 1
ATOM 1497 N N . ILE A 1 187 ? 9.067 3.920 -20.083 1.00 97.50 187 ILE A N 1
ATOM 1498 C CA . ILE A 1 187 ? 9.870 2.858 -19.467 1.00 97.50 187 ILE A CA 1
ATOM 1499 C C . ILE A 1 187 ? 10.370 1.907 -20.557 1.00 97.50 187 ILE A C 1
ATOM 1501 O O . ILE A 1 187 ? 11.574 1.701 -20.666 1.00 97.50 187 ILE A O 1
ATOM 1505 N N . VAL A 1 188 ? 9.486 1.420 -21.433 1.00 95.94 188 VAL A N 1
ATOM 1506 C CA . VAL A 1 188 ? 9.867 0.563 -22.569 1.00 95.94 188 VAL A CA 1
ATOM 1507 C C . VAL A 1 188 ? 10.973 1.206 -23.399 1.00 95.94 188 VAL A C 1
ATOM 1509 O O . VAL A 1 188 ? 12.012 0.592 -23.626 1.00 95.94 188 VAL A O 1
ATOM 1512 N N . LYS A 1 189 ? 10.792 2.472 -23.798 1.00 94.12 189 LYS A N 1
ATOM 1513 C CA . LYS A 1 189 ? 11.770 3.201 -24.616 1.00 94.12 189 LYS A CA 1
ATOM 1514 C C . LYS A 1 189 ? 13.153 3.294 -23.957 1.00 94.12 189 LYS A C 1
ATOM 1516 O O . LYS A 1 189 ? 14.149 3.329 -24.673 1.00 94.12 189 LYS A O 1
ATOM 1521 N N . LYS A 1 190 ? 13.218 3.380 -22.625 1.00 95.62 190 LYS A N 1
ATOM 1522 C CA . LYS A 1 190 ? 14.475 3.541 -21.879 1.00 95.62 190 LYS A CA 1
ATOM 1523 C C . LYS A 1 190 ? 15.145 2.207 -21.536 1.00 95.62 190 LYS A C 1
ATOM 1525 O O . LYS A 1 190 ? 16.367 2.128 -21.609 1.00 95.62 190 LYS A O 1
ATOM 1530 N N . TYR A 1 191 ? 14.376 1.199 -21.128 1.00 94.94 191 TYR A N 1
ATOM 1531 C CA . TYR A 1 191 ? 14.915 -0.014 -20.500 1.00 94.94 191 TYR A CA 1
ATOM 1532 C C . TYR A 1 191 ? 14.910 -1.249 -21.404 1.00 94.94 191 TYR A C 1
ATOM 1534 O O . TYR A 1 191 ? 15.658 -2.187 -21.127 1.00 94.94 191 TYR A O 1
ATOM 1542 N N . ARG A 1 192 ? 14.118 -1.269 -22.484 1.00 93.81 192 ARG A N 1
ATOM 1543 C CA . ARG A 1 192 ? 14.074 -2.425 -23.385 1.00 93.81 192 ARG A CA 1
ATOM 1544 C C . ARG A 1 192 ? 15.349 -2.517 -24.208 1.00 93.81 192 ARG A C 1
ATOM 1546 O O . ARG A 1 192 ? 15.683 -1.604 -24.967 1.00 93.81 192 ARG A O 1
ATOM 1553 N N . LYS A 1 193 ? 16.070 -3.630 -24.070 1.00 85.50 193 LYS A N 1
ATOM 1554 C CA . LYS A 1 193 ? 17.331 -3.836 -24.786 1.00 85.50 193 LYS A CA 1
ATOM 1555 C C . LYS A 1 193 ? 17.077 -4.001 -26.289 1.00 85.50 193 LYS A C 1
ATOM 1557 O O . LYS A 1 193 ? 16.077 -4.602 -26.676 1.00 85.50 193 LYS A O 1
ATOM 1562 N N . PRO A 1 194 ? 18.000 -3.549 -27.159 1.00 75.56 194 PRO A N 1
ATOM 1563 C CA . PRO A 1 194 ? 17.859 -3.724 -28.602 1.00 75.56 194 PRO A CA 1
ATOM 1564 C C . PRO A 1 194 ? 17.747 -5.184 -29.064 1.00 75.56 194 PRO A C 1
ATOM 1566 O O . PRO A 1 194 ? 17.044 -5.443 -30.035 1.00 75.56 194 PRO A O 1
ATOM 1569 N N . ALA A 1 195 ? 18.402 -6.118 -28.369 1.00 71.62 195 ALA A N 1
ATOM 1570 C CA . ALA A 1 195 ? 18.313 -7.553 -28.653 1.00 71.62 195 ALA A CA 1
ATOM 1571 C C . ALA A 1 195 ? 16.923 -8.144 -28.340 1.00 71.62 195 ALA A C 1
ATOM 1573 O O . ALA A 1 195 ? 16.531 -9.132 -28.947 1.00 71.62 195 ALA A O 1
ATOM 1574 N N . ASP A 1 196 ? 16.149 -7.488 -27.470 1.00 71.75 196 ASP A N 1
ATOM 1575 C CA . ASP A 1 196 ? 14.802 -7.905 -27.062 1.00 71.75 196 ASP A CA 1
ATOM 1576 C C . ASP A 1 196 ? 13.704 -7.208 -27.889 1.00 71.75 196 ASP A C 1
ATOM 1578 O O . ASP A 1 196 ? 12.535 -7.208 -27.511 1.00 71.75 196 ASP A O 1
ATOM 1582 N N . LYS A 1 197 ? 14.050 -6.583 -29.027 1.00 62.53 197 LYS A N 1
ATOM 1583 C CA . LYS A 1 197 ? 13.095 -5.868 -29.902 1.00 62.53 197 LYS A CA 1
ATOM 1584 C C . LYS A 1 197 ? 12.061 -6.773 -30.582 1.00 62.53 197 LYS A C 1
ATOM 1586 O O . LYS A 1 197 ? 11.126 -6.257 -31.184 1.00 62.53 197 LYS A O 1
ATOM 1591 N N . THR A 1 198 ? 12.207 -8.093 -30.481 1.00 68.75 198 THR A N 1
ATOM 1592 C CA . TH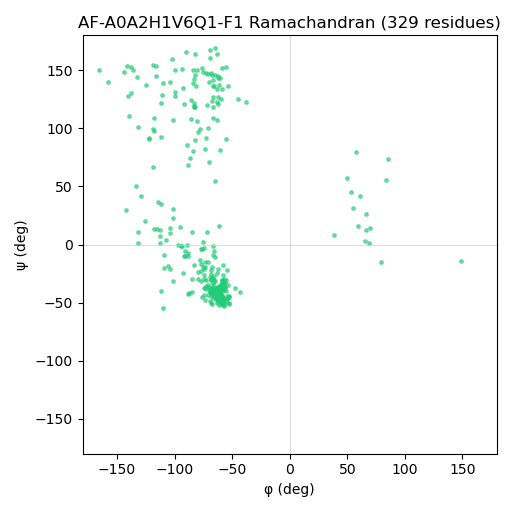R A 1 198 ? 11.183 -9.065 -30.890 1.00 68.75 198 THR A CA 1
ATOM 1593 C C 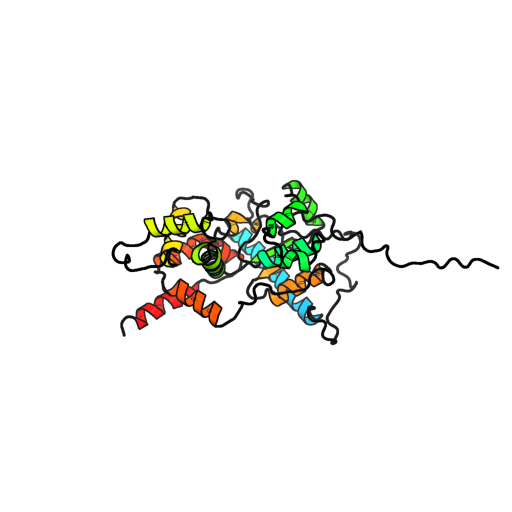. THR A 1 198 ? 9.997 -9.109 -29.921 1.00 68.75 198 THR A C 1
ATOM 1595 O O . THR A 1 198 ? 8.940 -9.616 -30.289 1.00 68.75 198 THR A O 1
ATOM 1598 N N . ARG A 1 199 ? 10.133 -8.547 -28.707 1.00 76.38 199 ARG A N 1
ATOM 1599 C CA . ARG A 1 199 ? 9.038 -8.401 -27.739 1.00 76.38 199 ARG A CA 1
ATOM 1600 C C . ARG A 1 199 ? 7.980 -7.428 -28.248 1.00 76.38 199 ARG A C 1
ATOM 1602 O O . ARG A 1 199 ? 8.247 -6.242 -28.454 1.00 76.38 199 ARG A O 1
ATOM 1609 N N . THR A 1 200 ? 6.765 -7.937 -28.421 1.00 77.19 200 THR A N 1
ATOM 1610 C CA . THR A 1 200 ? 5.613 -7.191 -28.944 1.00 77.19 200 THR A CA 1
ATOM 1611 C C . THR A 1 200 ? 4.812 -6.472 -27.858 1.00 77.19 200 THR A C 1
ATOM 1613 O O . THR A 1 200 ? 3.890 -5.715 -28.170 1.00 77.19 200 THR A O 1
ATOM 1616 N N . GLU A 1 201 ? 5.122 -6.700 -26.578 1.00 84.12 201 GLU A N 1
ATOM 1617 C CA . GLU A 1 201 ? 4.407 -6.106 -25.452 1.00 84.12 201 GLU A CA 1
ATOM 1618 C C . GLU A 1 201 ? 4.545 -4.580 -25.462 1.00 84.12 201 GLU A C 1
ATOM 1620 O O . GLU A 1 201 ? 5.643 -4.022 -25.412 1.00 84.12 201 GLU A O 1
ATOM 1625 N N . LYS A 1 202 ? 3.410 -3.874 -25.493 1.00 85.44 202 LYS A N 1
ATOM 1626 C CA . LYS A 1 202 ? 3.379 -2.401 -25.516 1.00 85.44 202 LYS A CA 1
ATOM 1627 C C . LYS A 1 202 ? 3.706 -1.766 -24.158 1.00 85.44 202 LYS A C 1
ATOM 1629 O O . LYS A 1 202 ? 4.077 -0.597 -24.102 1.00 85.44 202 LYS A O 1
ATOM 1634 N N . TYR A 1 203 ? 3.591 -2.533 -23.079 1.00 92.69 203 TYR A N 1
ATOM 1635 C CA . TYR A 1 203 ? 3.934 -2.136 -21.715 1.00 92.69 203 TYR A CA 1
ATOM 1636 C C . TYR A 1 203 ? 5.291 -2.735 -21.299 1.00 92.69 203 TYR A C 1
ATOM 1638 O O . TYR A 1 203 ? 5.766 -3.690 -21.926 1.00 92.69 203 TYR A O 1
ATOM 1646 N N . PRO A 1 204 ? 5.965 -2.175 -20.278 1.00 95.62 204 PRO A N 1
ATOM 1647 C CA . PRO A 1 204 ? 7.224 -2.721 -19.799 1.00 95.62 204 PRO A CA 1
ATOM 1648 C C . PRO A 1 204 ? 6.990 -4.046 -19.082 1.00 95.62 204 PRO A C 1
ATOM 1650 O O . PRO A 1 204 ? 6.037 -4.187 -18.313 1.00 95.62 204 PRO A O 1
ATOM 1653 N N . VAL A 1 205 ? 7.875 -5.011 -19.303 1.00 94.88 205 VAL A N 1
ATOM 1654 C CA . VAL A 1 205 ? 7.888 -6.242 -18.501 1.00 94.88 205 VAL A CA 1
ATOM 1655 C C . VAL A 1 205 ? 8.342 -5.934 -17.069 1.00 94.88 205 VAL A C 1
ATOM 1657 O O . VAL A 1 205 ? 8.839 -4.840 -16.781 1.00 94.88 205 VAL A O 1
ATOM 1660 N N . PHE A 1 206 ? 8.171 -6.882 -16.149 1.00 96.44 206 PHE A N 1
ATOM 1661 C CA . PHE A 1 206 ? 8.372 -6.615 -14.726 1.00 96.44 206 PHE A CA 1
ATOM 1662 C C . PHE A 1 206 ? 9.793 -6.146 -14.381 1.00 96.44 206 PHE A C 1
ATOM 1664 O O . PHE A 1 206 ? 9.952 -5.165 -13.659 1.00 96.44 206 PHE A O 1
ATOM 1671 N N . GLU A 1 207 ? 10.828 -6.764 -14.951 1.00 96.12 207 GLU A N 1
ATOM 1672 C CA . GLU A 1 207 ? 12.224 -6.383 -14.717 1.00 96.12 207 GLU A CA 1
ATOM 1673 C C . GLU A 1 207 ? 12.576 -4.983 -15.264 1.00 96.12 207 GLU A C 1
ATOM 1675 O O . GLU A 1 207 ? 13.401 -4.271 -14.682 1.00 96.12 207 GLU A O 1
ATOM 1680 N N . GLU A 1 208 ? 11.925 -4.542 -16.345 1.00 97.44 208 GLU A N 1
ATOM 1681 C CA . GLU A 1 208 ? 12.052 -3.176 -16.876 1.00 97.44 208 GLU A CA 1
ATOM 1682 C C . GLU A 1 208 ? 11.373 -2.172 -15.933 1.00 97.44 208 GLU A C 1
ATOM 1684 O O . GLU A 1 208 ? 11.942 -1.125 -15.617 1.00 97.44 208 GLU A O 1
ATOM 1689 N N . PHE A 1 209 ? 10.179 -2.509 -15.434 1.00 98.38 209 PHE A N 1
ATOM 1690 C CA . PHE A 1 209 ? 9.451 -1.689 -14.467 1.00 98.38 209 PHE A CA 1
ATOM 1691 C C . PHE A 1 209 ? 10.206 -1.552 -13.137 1.00 98.38 209 PHE A C 1
ATOM 1693 O O . PHE A 1 209 ? 10.353 -0.440 -12.635 1.00 98.38 209 PHE A O 1
ATOM 1700 N N . VAL A 1 210 ? 10.738 -2.648 -12.591 1.00 98.56 210 VAL A N 1
ATOM 1701 C CA . VAL A 1 210 ? 11.541 -2.622 -11.358 1.00 98.56 210 VAL A CA 1
ATOM 1702 C C . VAL A 1 210 ? 12.791 -1.763 -11.540 1.00 98.56 210 VAL A C 1
ATOM 1704 O O . VAL A 1 210 ? 13.085 -0.934 -10.683 1.00 98.56 210 VAL A O 1
ATOM 1707 N N . SER A 1 211 ? 13.487 -1.886 -12.674 1.00 98.50 211 SER A N 1
ATOM 1708 C CA . SER A 1 211 ? 14.649 -1.033 -12.966 1.00 98.50 211 SER A CA 1
ATOM 1709 C C . SER A 1 211 ? 14.280 0.452 -12.982 1.00 98.50 211 SER A C 1
ATOM 1711 O O . SER A 1 211 ? 15.008 1.271 -12.427 1.00 98.50 211 SER A O 1
ATOM 1713 N N . TYR A 1 212 ? 13.124 0.801 -13.556 1.00 98.50 212 TYR A N 1
ATOM 1714 C CA . TYR A 1 212 ? 12.592 2.161 -13.501 1.00 98.50 212 TYR A CA 1
ATOM 1715 C C . TYR A 1 212 ? 12.339 2.639 -12.066 1.00 98.50 212 TYR A C 1
ATOM 1717 O O . TYR A 1 212 ? 12.799 3.720 -11.701 1.00 98.50 212 TYR A O 1
ATOM 1725 N N . VAL A 1 213 ? 11.643 1.848 -11.244 1.00 98.56 213 VAL A N 1
ATOM 1726 C CA . VAL A 1 213 ? 11.333 2.226 -9.854 1.00 98.56 213 VAL A CA 1
ATOM 1727 C C . VAL A 1 213 ? 12.614 2.471 -9.053 1.00 98.56 213 VAL A C 1
ATOM 1729 O O . VAL A 1 213 ? 12.719 3.483 -8.358 1.00 98.56 213 VAL A O 1
ATOM 1732 N N . LEU A 1 214 ? 13.605 1.586 -9.186 1.00 98.62 214 LEU A N 1
ATOM 1733 C CA . LEU A 1 214 ? 14.890 1.706 -8.496 1.00 98.62 214 LEU A CA 1
ATOM 1734 C C . LEU A 1 214 ? 15.703 2.914 -8.976 1.00 98.62 214 LEU A C 1
ATOM 1736 O O . LEU A 1 214 ? 16.293 3.614 -8.155 1.00 98.62 214 LEU A O 1
ATOM 1740 N N . ASP A 1 215 ? 15.708 3.198 -10.279 1.00 98.44 215 ASP A N 1
ATOM 1741 C CA . ASP A 1 215 ? 16.384 4.376 -10.829 1.00 98.44 215 ASP A CA 1
ATOM 1742 C C . ASP A 1 215 ? 15.754 5.685 -10.339 1.00 98.44 215 ASP A C 1
ATOM 1744 O O . ASP A 1 215 ? 16.478 6.616 -9.983 1.00 98.44 215 ASP A O 1
ATOM 1748 N N . GLU A 1 216 ? 14.421 5.775 -10.298 1.00 98.06 216 GLU A N 1
ATOM 1749 C CA . GLU A 1 216 ? 13.729 6.962 -9.785 1.00 98.06 216 GLU A CA 1
ATOM 1750 C C . GLU A 1 216 ? 14.004 7.164 -8.290 1.00 98.06 216 GLU A C 1
ATOM 1752 O O . GLU A 1 216 ? 14.297 8.286 -7.867 1.00 98.06 216 GLU A O 1
ATOM 1757 N N . ALA A 1 217 ? 13.998 6.080 -7.505 1.00 97.06 217 ALA A N 1
ATOM 1758 C CA . ALA A 1 217 ? 14.349 6.117 -6.089 1.00 97.06 217 ALA A CA 1
ATOM 1759 C C . ALA A 1 217 ? 15.806 6.557 -5.871 1.00 97.06 217 ALA A C 1
ATOM 1761 O O . ALA A 1 217 ? 16.074 7.459 -5.076 1.00 97.06 217 ALA A O 1
ATOM 1762 N N . LYS A 1 218 ? 16.753 5.987 -6.628 1.00 97.31 218 LYS A N 1
ATOM 1763 C CA . LYS A 1 218 ? 18.175 6.361 -6.587 1.00 97.31 218 LYS A CA 1
ATOM 1764 C C . LYS A 1 218 ? 18.392 7.824 -6.974 1.00 97.31 218 LYS A C 1
ATOM 1766 O O . LYS A 1 218 ? 19.222 8.505 -6.376 1.00 97.31 218 LYS A O 1
ATOM 1771 N N . ALA A 1 219 ? 17.622 8.323 -7.940 1.00 97.50 219 ALA A N 1
ATOM 1772 C CA . ALA A 1 219 ? 17.615 9.725 -8.342 1.00 97.50 219 ALA A CA 1
ATOM 1773 C C . ALA A 1 219 ? 16.878 10.650 -7.351 1.00 97.50 219 ALA A C 1
ATOM 1775 O O . ALA A 1 219 ? 16.771 11.847 -7.618 1.00 97.50 219 ALA A O 1
ATOM 1776 N N . LYS A 1 220 ? 16.372 10.120 -6.226 1.00 95.06 220 LYS A N 1
ATOM 1777 C CA . LYS A 1 220 ? 15.591 10.839 -5.204 1.00 95.06 220 LYS A CA 1
ATOM 1778 C C . LYS A 1 220 ? 14.362 11.554 -5.776 1.00 95.06 220 LYS A C 1
ATOM 1780 O O . LYS A 1 220 ? 13.961 12.607 -5.283 1.00 95.06 220 LYS A O 1
ATOM 1785 N N . ARG A 1 221 ? 13.768 10.998 -6.835 1.00 94.81 221 ARG A N 1
ATOM 1786 C CA . ARG A 1 221 ? 12.521 11.503 -7.416 1.00 94.81 221 ARG A CA 1
ATOM 1787 C C . ARG A 1 221 ? 11.330 10.945 -6.653 1.00 94.81 221 ARG A C 1
ATOM 1789 O O . ARG A 1 221 ? 11.378 9.837 -6.122 1.00 94.81 221 ARG A O 1
ATOM 1796 N N . SER A 1 222 ? 10.247 11.714 -6.613 1.00 91.56 222 SER A N 1
ATOM 1797 C CA . SER A 1 222 ? 8.994 11.259 -6.016 1.00 91.56 222 SER A CA 1
ATOM 1798 C C . SER A 1 222 ? 8.453 10.054 -6.780 1.00 91.56 222 SER A C 1
ATOM 1800 O O . SER A 1 222 ? 8.182 10.137 -7.979 1.00 91.56 222 SER A O 1
ATOM 1802 N N . LEU A 1 223 ? 8.285 8.940 -6.072 1.00 94.62 223 LEU A N 1
ATOM 1803 C CA . LEU A 1 223 ? 7.641 7.749 -6.609 1.00 94.62 223 LEU A CA 1
ATOM 1804 C C . LEU A 1 223 ? 6.123 7.942 -6.667 1.00 94.62 223 LEU A C 1
ATOM 1806 O O . LEU A 1 223 ? 5.537 8.668 -5.863 1.00 94.62 223 LEU A O 1
ATOM 1810 N N . ASP A 1 224 ? 5.481 7.254 -7.608 1.00 93.88 224 ASP A N 1
ATOM 1811 C CA . ASP A 1 224 ? 4.025 7.240 -7.714 1.00 93.88 224 ASP A CA 1
ATOM 1812 C C . ASP A 1 224 ? 3.393 6.665 -6.435 1.00 93.88 224 ASP A C 1
ATOM 1814 O O . ASP A 1 224 ? 3.896 5.708 -5.834 1.00 93.88 224 ASP A O 1
ATOM 1818 N N . MET A 1 225 ? 2.246 7.221 -6.042 1.00 87.88 225 MET A N 1
ATOM 1819 C CA . MET A 1 225 ? 1.493 6.829 -4.846 1.00 87.88 225 MET A CA 1
ATOM 1820 C C . MET A 1 225 ? 1.149 5.325 -4.772 1.00 87.88 225 MET A C 1
ATOM 1822 O O . MET A 1 225 ? 0.900 4.796 -3.688 1.00 87.88 225 MET A O 1
ATOM 1826 N N . HIS A 1 226 ? 1.132 4.617 -5.907 1.00 89.81 226 HIS A N 1
ATOM 1827 C CA . HIS A 1 226 ? 0.812 3.190 -5.961 1.00 89.81 226 HIS A CA 1
ATOM 1828 C C . HIS A 1 226 ? 1.976 2.276 -5.555 1.00 89.81 226 HIS A C 1
ATOM 1830 O O . HIS A 1 226 ? 1.712 1.154 -5.125 1.00 89.81 226 HIS A O 1
ATOM 1836 N N . TRP A 1 227 ? 3.229 2.733 -5.657 1.00 94.88 227 TRP A N 1
ATOM 1837 C CA . TRP A 1 227 ? 4.421 1.941 -5.314 1.00 94.88 227 TRP A CA 1
ATOM 1838 C C .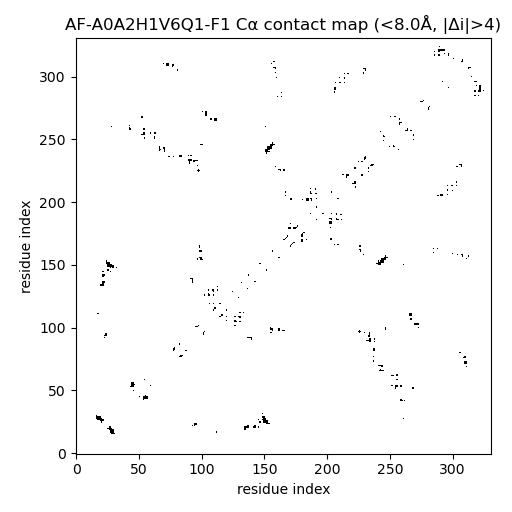 TRP A 1 227 ? 5.430 2.671 -4.420 1.00 94.88 227 TRP A C 1
ATOM 1840 O O . TRP A 1 227 ? 6.448 2.100 -4.059 1.00 94.88 227 TRP A O 1
ATOM 1850 N N . THR A 1 228 ? 5.171 3.903 -3.996 1.00 93.75 228 THR A N 1
ATOM 1851 C CA . THR A 1 228 ? 5.976 4.557 -2.950 1.00 93.75 228 THR A CA 1
ATOM 1852 C C . THR A 1 228 ? 5.893 3.798 -1.605 1.00 93.75 228 THR A C 1
ATOM 1854 O O . THR A 1 228 ? 4.813 3.272 -1.302 1.00 93.75 228 THR A O 1
ATOM 1857 N N . PRO A 1 229 ? 6.975 3.698 -0.804 1.00 93.38 229 PRO A N 1
ATOM 1858 C CA . PRO A 1 229 ? 6.952 3.071 0.525 1.00 93.38 229 PRO A CA 1
ATOM 1859 C C . PRO A 1 229 ? 5.965 3.721 1.508 1.00 93.38 229 PRO A C 1
ATOM 1861 O O . PRO A 1 229 ? 5.705 4.928 1.444 1.00 93.38 229 PRO A O 1
ATOM 1864 N N . TYR A 1 230 ? 5.447 2.948 2.466 1.00 87.31 230 TYR A N 1
ATOM 1865 C CA . TYR A 1 230 ? 4.553 3.441 3.518 1.00 87.31 230 TYR A CA 1
ATOM 1866 C C . TYR A 1 230 ? 5.241 4.466 4.413 1.00 87.31 230 TYR A C 1
ATOM 1868 O O . TYR A 1 230 ? 4.636 5.491 4.741 1.00 87.31 230 TYR A O 1
ATOM 1876 N N . THR A 1 231 ? 6.504 4.231 4.771 1.00 88.06 231 THR A N 1
ATOM 1877 C CA . THR A 1 231 ? 7.300 5.166 5.581 1.00 88.06 231 THR A CA 1
ATOM 1878 C C . THR A 1 231 ? 7.449 6.537 4.942 1.00 88.06 231 THR A C 1
ATOM 1880 O O . THR A 1 231 ? 7.478 7.535 5.655 1.00 88.06 231 THR A O 1
ATOM 1883 N N . THR A 1 232 ? 7.459 6.606 3.610 1.00 85.00 232 THR A N 1
ATOM 1884 C CA . THR A 1 232 ? 7.531 7.871 2.869 1.00 85.00 232 THR A CA 1
ATOM 1885 C C . THR A 1 232 ? 6.148 8.495 2.677 1.00 85.00 232 THR A C 1
ATOM 1887 O O . THR A 1 232 ? 5.991 9.708 2.803 1.00 85.00 232 THR A O 1
ATOM 1890 N N . PHE A 1 233 ? 5.132 7.685 2.376 1.00 81.38 233 PHE A N 1
ATOM 1891 C CA . PHE A 1 233 ? 3.817 8.182 1.964 1.00 81.38 233 PHE A CA 1
ATOM 1892 C C . PHE A 1 233 ? 2.853 8.460 3.121 1.00 81.38 233 PHE A C 1
ATOM 1894 O O . PHE A 1 233 ? 2.169 9.477 3.122 1.00 81.38 233 PHE A O 1
ATOM 1901 N N . CYS A 1 234 ? 2.803 7.566 4.110 1.00 77.50 234 CYS A N 1
ATOM 1902 C CA . CYS A 1 234 ? 1.889 7.656 5.250 1.00 77.50 234 CYS A CA 1
ATOM 1903 C C . CYS A 1 234 ? 2.591 7.986 6.565 1.00 77.50 234 CYS A C 1
ATOM 1905 O O . CYS A 1 234 ? 1.925 8.436 7.492 1.00 77.50 234 CYS A O 1
ATOM 1907 N N . THR A 1 235 ? 3.905 7.762 6.681 1.00 83.12 235 THR A N 1
ATOM 1908 C CA . THR A 1 235 ? 4.677 7.993 7.919 1.00 83.12 235 THR A CA 1
ATOM 1909 C C . THR A 1 235 ? 4.008 7.354 9.156 1.00 83.12 235 THR A C 1
ATOM 1911 O O . THR A 1 235 ? 3.671 8.064 10.102 1.00 83.12 235 THR A O 1
ATOM 1914 N N . PRO A 1 236 ? 3.759 6.026 9.165 1.00 85.31 236 PRO A N 1
ATOM 1915 C CA . PRO A 1 236 ? 2.910 5.366 10.167 1.00 85.31 236 PRO A CA 1
ATOM 1916 C C . PRO A 1 236 ? 3.375 5.586 11.615 1.00 85.31 236 PRO A C 1
ATOM 1918 O O . PRO A 1 236 ? 2.545 5.695 12.506 1.00 85.31 236 PRO A O 1
ATOM 1921 N N . CYS A 1 237 ? 4.676 5.771 11.846 1.00 88.88 237 CYS A N 1
ATOM 1922 C CA . CYS A 1 237 ? 5.249 6.068 13.164 1.00 88.88 237 CYS A CA 1
ATOM 1923 C C . CYS A 1 237 ? 4.854 7.431 13.760 1.00 88.88 237 CYS A C 1
ATOM 1925 O O . CYS A 1 237 ? 5.227 7.742 14.887 1.00 88.88 237 CYS A O 1
ATOM 1927 N N . LYS A 1 238 ? 4.131 8.272 13.010 1.00 82.69 238 LYS A N 1
ATOM 1928 C CA . LYS A 1 238 ? 3.643 9.587 13.454 1.00 82.69 238 LYS A CA 1
ATOM 1929 C C . LYS A 1 238 ? 2.201 9.566 13.947 1.00 82.69 238 LYS A C 1
ATOM 1931 O O . LYS A 1 238 ? 1.687 10.615 14.336 1.00 82.69 238 LYS A O 1
ATOM 1936 N N . PHE A 1 239 ? 1.555 8.403 13.922 1.00 76.94 239 PHE A N 1
ATOM 1937 C CA . PHE A 1 239 ? 0.157 8.246 14.297 1.00 76.94 239 PHE A CA 1
ATOM 1938 C C . PHE A 1 239 ? -0.007 7.065 15.234 1.00 76.94 239 PHE A C 1
ATOM 1940 O O . PHE A 1 239 ? 0.641 6.032 15.085 1.00 76.94 239 PHE A O 1
ATOM 1947 N N . ASN A 1 240 ? -0.932 7.222 16.171 1.00 78.81 240 ASN A N 1
ATOM 1948 C CA . ASN A 1 240 ? -1.449 6.101 16.930 1.00 78.81 240 ASN A CA 1
ATOM 1949 C C . ASN A 1 240 ? -2.580 5.492 16.106 1.00 78.81 240 ASN A C 1
ATOM 1951 O O . ASN A 1 240 ? -3.488 6.220 15.709 1.00 78.81 240 ASN A O 1
ATOM 1955 N N . PHE A 1 241 ? -2.477 4.196 15.824 1.00 83.31 241 PHE A N 1
ATOM 1956 C CA . PHE A 1 241 ? -3.536 3.420 15.190 1.00 83.31 241 PHE A CA 1
ATOM 1957 C C . PHE A 1 241 ? -4.221 2.552 16.240 1.00 83.31 241 PHE A C 1
ATOM 1959 O O . PHE A 1 241 ? -3.542 1.950 17.075 1.00 83.31 241 PHE A O 1
ATOM 1966 N N . ASP A 1 242 ? -5.542 2.448 16.167 1.00 82.31 242 ASP A N 1
ATOM 1967 C CA . ASP A 1 242 ? -6.346 1.542 16.993 1.00 82.31 242 ASP A CA 1
ATOM 1968 C C . ASP A 1 242 ? -6.404 0.141 16.379 1.00 82.31 242 ASP A C 1
ATOM 1970 O O . ASP A 1 242 ? -6.470 -0.853 17.096 1.00 82.31 242 ASP A O 1
ATOM 1974 N N . VAL A 1 243 ? -6.325 0.042 15.046 1.00 89.06 243 VAL A N 1
ATOM 1975 C CA . VAL A 1 243 ? -6.379 -1.238 14.326 1.00 89.06 243 VAL A CA 1
ATOM 1976 C C . VAL A 1 243 ? -5.345 -1.276 13.197 1.00 89.06 243 VAL A C 1
ATOM 1978 O O . VAL A 1 243 ? -5.275 -0.372 12.367 1.00 89.06 243 VAL A O 1
ATOM 1981 N N . ILE A 1 244 ? -4.549 -2.346 13.117 1.00 91.06 244 ILE A N 1
ATOM 1982 C CA . ILE A 1 244 ? -3.606 -2.579 12.009 1.00 91.06 244 ILE A CA 1
ATOM 1983 C C . ILE A 1 244 ? -3.998 -3.877 11.306 1.00 91.06 244 ILE A C 1
ATOM 1985 O O . ILE A 1 244 ? -3.674 -4.982 11.748 1.00 91.06 244 ILE A O 1
ATOM 1989 N N . LEU A 1 245 ? -4.697 -3.735 10.188 1.00 91.12 245 LEU A N 1
ATOM 1990 C CA . LEU A 1 245 ? -5.155 -4.834 9.360 1.00 91.12 245 LEU A CA 1
ATOM 1991 C C . LEU A 1 245 ? -4.029 -5.256 8.419 1.00 91.12 245 LEU A C 1
ATOM 1993 O O . LEU A 1 245 ? -3.347 -4.423 7.817 1.00 91.12 245 LEU A O 1
ATOM 1997 N N . LYS A 1 246 ? -3.868 -6.563 8.248 1.00 91.38 246 LYS A N 1
ATOM 1998 C CA . LYS A 1 246 ? -2.903 -7.138 7.313 1.00 91.38 246 LYS A CA 1
ATOM 1999 C C . LYS A 1 246 ? -3.638 -7.776 6.152 1.00 91.38 246 LYS A C 1
ATOM 2001 O O . LYS A 1 246 ? -4.649 -8.447 6.349 1.00 91.38 246 LYS A O 1
ATOM 2006 N N . PHE A 1 247 ? -3.128 -7.607 4.937 1.00 86.81 247 PHE A N 1
ATOM 2007 C CA . PHE A 1 247 ? -3.760 -8.161 3.743 1.00 86.81 247 PHE A CA 1
ATOM 2008 C C . PHE A 1 247 ? -3.926 -9.684 3.849 1.00 86.81 247 PHE A C 1
ATOM 2010 O O . PHE A 1 247 ? -4.946 -10.226 3.427 1.00 86.81 247 PHE A O 1
ATOM 2017 N N . GLU A 1 248 ? -2.982 -10.362 4.505 1.00 88.75 248 GLU A N 1
ATOM 2018 C CA . GLU A 1 248 ? -2.937 -11.809 4.728 1.00 88.75 248 GLU A CA 1
ATOM 2019 C C . GLU A 1 248 ? -4.053 -12.302 5.668 1.00 88.75 248 GLU A C 1
ATOM 2021 O O . GLU A 1 248 ? -4.596 -13.383 5.457 1.00 88.75 248 GLU A O 1
ATOM 2026 N N . THR A 1 249 ? -4.524 -11.471 6.602 1.00 91.81 249 THR A N 1
ATOM 2027 C CA . THR A 1 249 ? -5.629 -11.776 7.543 1.00 91.81 249 THR A CA 1
ATOM 2028 C C . THR A 1 249 ? -6.856 -10.883 7.341 1.00 91.81 249 THR A C 1
ATOM 2030 O O . THR A 1 249 ? -7.765 -10.875 8.165 1.00 91.81 249 THR A O 1
ATOM 2033 N N . LEU A 1 250 ? -6.907 -10.153 6.221 1.00 86.25 250 LEU A N 1
ATOM 2034 C CA . LEU A 1 250 ? -7.872 -9.076 5.990 1.00 86.25 250 LEU A CA 1
ATOM 2035 C C . LEU A 1 250 ? -9.341 -9.481 6.144 1.00 86.25 250 LEU A C 1
ATOM 2037 O O . LEU A 1 250 ? -10.141 -8.639 6.523 1.00 86.25 250 LEU A O 1
ATOM 2041 N N . ASP A 1 251 ? -9.692 -10.738 5.857 1.00 85.38 251 ASP A N 1
ATOM 2042 C CA . ASP A 1 251 ? -11.078 -11.199 5.974 1.00 85.38 251 ASP A CA 1
ATOM 2043 C C . ASP A 1 251 ? -11.588 -11.155 7.419 1.00 85.38 251 ASP A C 1
ATOM 2045 O O . ASP A 1 251 ? -12.667 -10.636 7.682 1.00 85.38 251 ASP A O 1
ATOM 2049 N N . GLU A 1 252 ? -10.786 -11.638 8.363 1.00 90.38 252 GLU A N 1
ATOM 2050 C CA . GLU A 1 252 ? -11.109 -11.568 9.787 1.00 90.38 252 GLU A CA 1
ATOM 2051 C C . GLU A 1 252 ? -10.913 -10.146 10.316 1.00 90.38 252 GLU A C 1
ATOM 2053 O O . GLU A 1 252 ? -11.760 -9.621 11.034 1.00 90.38 252 GLU A O 1
ATOM 2058 N N . ASP A 1 253 ? -9.812 -9.499 9.921 1.00 91.25 253 ASP A N 1
ATOM 2059 C CA . ASP A 1 253 ? -9.446 -8.174 10.421 1.00 91.25 253 ASP A CA 1
ATOM 2060 C C . ASP A 1 253 ? -10.495 -7.108 10.063 1.00 91.25 253 ASP A C 1
ATOM 2062 O O . ASP A 1 253 ? -10.773 -6.215 10.862 1.00 91.25 253 ASP A O 1
ATOM 2066 N N . GLN A 1 254 ? -11.095 -7.187 8.869 1.00 86.56 254 GLN A N 1
ATOM 2067 C CA . GLN A 1 254 ? -12.131 -6.239 8.455 1.00 86.56 254 GLN A CA 1
ATOM 2068 C C . GLN A 1 254 ? -13.455 -6.484 9.182 1.00 86.56 254 GLN A C 1
ATOM 2070 O O . GLN A 1 254 ? -14.115 -5.516 9.544 1.00 86.56 254 GLN A O 1
ATOM 2075 N N . LYS A 1 255 ? -13.830 -7.748 9.431 1.00 88.56 255 LYS A N 1
ATOM 2076 C CA . LYS A 1 255 ? -15.036 -8.091 10.203 1.00 88.56 255 LYS A CA 1
ATOM 2077 C C . LYS A 1 255 ? -14.906 -7.581 11.634 1.00 88.56 255 LYS A C 1
ATOM 2079 O O . LYS A 1 255 ? -15.814 -6.922 12.128 1.00 88.56 255 LYS A O 1
ATOM 2084 N N . PHE A 1 256 ? -13.729 -7.775 12.235 1.00 90.44 256 PHE A N 1
ATOM 2085 C CA . PHE A 1 256 ? -13.385 -7.195 13.528 1.00 90.44 256 PHE A CA 1
ATOM 2086 C C . PHE A 1 256 ? -13.534 -5.671 13.526 1.00 90.44 256 PHE A C 1
ATOM 2088 O O . PHE A 1 256 ? -14.233 -5.139 14.379 1.00 90.44 256 PHE A O 1
ATOM 2095 N N . LEU A 1 257 ? -12.948 -4.964 12.551 1.00 87.19 257 LEU A N 1
ATOM 2096 C CA . LEU A 1 257 ? -13.063 -3.503 12.464 1.00 87.19 257 LEU A CA 1
ATOM 2097 C C . LEU A 1 257 ? -14.521 -3.042 12.288 1.00 87.19 257 LEU A C 1
ATOM 2099 O O . LEU A 1 257 ? -14.932 -2.072 12.920 1.00 87.19 257 LEU A O 1
ATOM 2103 N N . ILE A 1 258 ? -15.310 -3.729 11.457 1.00 85.62 258 ILE A N 1
ATOM 2104 C CA . ILE A 1 258 ? -16.734 -3.424 11.250 1.00 85.62 258 ILE A CA 1
ATOM 2105 C C . ILE A 1 258 ? -17.521 -3.619 12.553 1.00 85.62 258 ILE A C 1
ATOM 2107 O O . ILE A 1 258 ? -18.319 -2.752 12.904 1.00 85.62 258 ILE A O 1
ATOM 2111 N N . GLN A 1 259 ? -17.278 -4.710 13.288 1.00 86.75 259 GLN A N 1
ATOM 2112 C CA . GLN A 1 259 ? -17.927 -4.970 14.577 1.00 86.75 259 GLN A CA 1
ATOM 2113 C C . GLN A 1 259 ? -17.490 -3.986 15.664 1.00 86.75 259 GLN A C 1
ATOM 2115 O O . GLN A 1 259 ? -18.340 -3.472 16.386 1.00 86.75 259 GLN A O 1
ATOM 2120 N N . LEU A 1 260 ? -16.191 -3.681 15.740 1.00 85.75 260 LEU A N 1
ATOM 2121 C CA . LEU A 1 260 ? -15.621 -2.702 16.665 1.00 85.75 260 LEU A CA 1
ATOM 2122 C C . LEU A 1 260 ? -16.218 -1.305 16.442 1.00 85.75 260 LEU A C 1
ATOM 2124 O O . LEU A 1 260 ? -16.449 -0.572 17.396 1.00 85.75 260 LEU A O 1
ATOM 2128 N N . ALA A 1 261 ? -16.474 -0.944 15.184 1.00 81.62 261 ALA A N 1
ATOM 2129 C CA . ALA A 1 261 ? -17.040 0.345 14.803 1.00 81.62 261 ALA A CA 1
ATOM 2130 C C . ALA A 1 261 ? -18.580 0.373 14.767 1.00 81.62 261 ALA A C 1
ATOM 2132 O O . ALA A 1 261 ? -19.144 1.418 14.444 1.00 81.62 261 ALA A O 1
ATOM 2133 N N . HIS A 1 262 ? -19.252 -0.745 15.068 1.00 81.94 262 HIS A N 1
ATOM 2134 C CA . HIS A 1 262 ? -20.706 -0.903 14.957 1.00 81.94 262 HIS A CA 1
ATOM 2135 C C . HIS A 1 262 ? -21.266 -0.522 13.568 1.00 81.94 262 HIS A C 1
ATOM 2137 O O . HIS A 1 262 ? -22.251 0.204 13.443 1.00 81.94 262 HIS A O 1
ATOM 2143 N N . LEU A 1 263 ? -20.597 -0.976 12.503 1.00 81.44 263 LEU A N 1
ATOM 2144 C CA . LEU A 1 263 ? -20.920 -0.640 11.109 1.00 81.44 263 LEU A CA 1
ATOM 2145 C C . LEU A 1 263 ? -21.639 -1.758 10.341 1.00 81.44 263 LEU A C 1
ATOM 2147 O O . LEU A 1 263 ? -21.784 -1.649 9.123 1.00 81.44 263 LEU A O 1
ATOM 2151 N N . GLN A 1 264 ? -22.082 -2.818 11.017 1.00 81.81 264 GLN A N 1
ATOM 2152 C CA . GLN A 1 264 ? -22.650 -4.025 10.402 1.00 81.81 264 GLN A CA 1
ATOM 2153 C C . GLN A 1 264 ? -23.844 -3.721 9.479 1.00 81.81 264 GLN A C 1
ATOM 2155 O O . GLN A 1 264 ? -23.984 -4.333 8.422 1.00 81.81 264 GLN A O 1
ATOM 2160 N N . ASP A 1 265 ? -24.669 -2.736 9.848 1.00 80.44 265 ASP A N 1
ATOM 2161 C CA . ASP A 1 265 ? -25.882 -2.366 9.105 1.00 80.44 265 ASP A CA 1
ATOM 2162 C C . ASP A 1 265 ? -25.600 -1.551 7.832 1.00 80.44 265 ASP A C 1
ATOM 2164 O O . ASP A 1 265 ? -26.459 -1.422 6.959 1.00 80.44 265 ASP A O 1
ATOM 2168 N N . ILE A 1 266 ? -24.398 -0.977 7.719 1.00 76.69 266 ILE A N 1
ATOM 2169 C CA . ILE A 1 266 ? -24.017 -0.052 6.639 1.00 76.69 266 ILE A CA 1
ATOM 2170 C C . ILE A 1 266 ? -22.974 -0.688 5.723 1.00 76.69 266 ILE A C 1
ATOM 2172 O O . ILE A 1 266 ? -23.002 -0.512 4.504 1.00 76.69 266 ILE A O 1
ATOM 2176 N N . VAL A 1 267 ? -22.029 -1.411 6.317 1.00 77.88 267 VAL A N 1
ATOM 2177 C CA . VAL A 1 267 ? -20.884 -2.001 5.641 1.00 77.88 267 VAL A CA 1
ATOM 2178 C C . VAL A 1 267 ? -20.961 -3.507 5.794 1.00 77.88 267 VAL A C 1
ATOM 2180 O O . VAL A 1 267 ? -20.683 -4.062 6.854 1.00 77.88 267 VAL A O 1
ATOM 2183 N N . LYS A 1 268 ? -21.267 -4.178 4.688 1.00 73.19 268 LYS A N 1
ATOM 2184 C CA . LYS A 1 268 ? -21.094 -5.623 4.598 1.00 73.19 268 LYS A CA 1
ATOM 2185 C C . LYS A 1 268 ? -19.640 -5.932 4.243 1.00 73.19 268 LYS A C 1
ATOM 2187 O O . LYS A 1 268 ? -19.052 -5.203 3.437 1.00 73.19 268 LYS A O 1
ATOM 2192 N N . PRO A 1 269 ? -19.038 -6.992 4.804 1.00 61.97 269 PRO A N 1
ATOM 2193 C CA . PRO A 1 269 ? -17.714 -7.454 4.405 1.00 61.97 269 PRO A CA 1
ATOM 2194 C C . PRO A 1 269 ? -17.771 -8.066 2.992 1.00 61.97 269 PRO A C 1
ATOM 2196 O O . PRO A 1 269 ? -17.679 -9.274 2.808 1.00 61.97 269 PRO A O 1
ATOM 2199 N N . GLU A 1 270 ? -17.947 -7.232 1.966 1.00 60.56 270 GLU A N 1
ATOM 2200 C CA . GLU A 1 270 ? -17.970 -7.664 0.571 1.00 60.56 270 GLU A CA 1
ATOM 2201 C C . GLU A 1 270 ? -16.571 -7.596 -0.051 1.00 60.56 270 GLU A C 1
ATOM 2203 O O . GLU A 1 270 ? -15.924 -6.546 -0.151 1.00 60.56 270 GLU A O 1
ATOM 2208 N N . TRP A 1 271 ? -16.098 -8.747 -0.525 1.00 57.16 271 TRP A N 1
ATOM 2209 C CA . TRP A 1 271 ? -14.830 -8.875 -1.233 1.00 57.16 271 TRP A CA 1
ATOM 2210 C C . TRP A 1 271 ? -14.982 -8.502 -2.709 1.00 57.16 271 TRP A C 1
ATOM 2212 O O . TRP A 1 271 ? -15.180 -9.355 -3.568 1.00 57.16 271 TRP A O 1
ATOM 2222 N N . LYS A 1 272 ? -14.788 -7.223 -3.041 1.00 53.22 272 LYS A N 1
ATOM 2223 C CA . LYS A 1 272 ? -14.716 -6.792 -4.453 1.00 53.22 272 LYS A CA 1
ATOM 2224 C C . LYS A 1 272 ? -13.402 -7.148 -5.169 1.00 53.22 272 LYS A C 1
ATOM 2226 O O . LYS A 1 272 ? -13.269 -6.878 -6.355 1.00 53.22 272 LYS A O 1
ATOM 2231 N N . ASN A 1 273 ? -12.427 -7.739 -4.471 1.00 52.72 273 ASN A N 1
ATOM 2232 C CA . ASN A 1 273 ? -11.106 -8.096 -5.014 1.00 52.72 273 ASN A CA 1
ATOM 2233 C C . ASN A 1 273 ? -10.689 -9.533 -4.630 1.00 52.72 273 ASN A C 1
ATOM 2235 O O . ASN A 1 273 ? -9.600 -9.739 -4.104 1.00 52.72 273 ASN A O 1
ATOM 2239 N N . SER A 1 274 ? -11.559 -10.522 -4.850 1.00 44.84 274 SER A N 1
ATOM 2240 C CA . SER A 1 274 ? -11.513 -11.936 -4.401 1.00 44.84 274 SER A CA 1
ATOM 2241 C C . SER A 1 274 ? -10.331 -12.810 -4.873 1.00 44.84 274 SER A C 1
ATOM 2243 O O . SER A 1 274 ? -10.361 -14.023 -4.708 1.00 44.84 274 SER A O 1
ATOM 2245 N N . GLY A 1 275 ? -9.239 -12.241 -5.392 1.00 48.47 275 GLY A N 1
ATOM 2246 C CA . GLY A 1 275 ? -8.079 -13.015 -5.865 1.00 48.47 275 GLY A CA 1
ATOM 2247 C C . GLY A 1 275 ? -7.160 -13.584 -4.770 1.00 48.47 275 GLY A C 1
ATOM 2248 O O . GLY A 1 275 ? -6.194 -14.280 -5.083 1.00 48.47 275 GLY A O 1
ATOM 2249 N N . LYS A 1 276 ? -7.404 -13.292 -3.488 1.00 48.16 276 LYS A N 1
ATOM 2250 C CA . LYS A 1 276 ? -6.477 -13.618 -2.393 1.00 48.16 276 LYS A CA 1
ATOM 2251 C C . LYS A 1 276 ? -6.321 -15.128 -2.192 1.00 48.16 276 LYS A C 1
ATOM 2253 O O . LYS A 1 276 ? -7.300 -15.861 -2.183 1.00 48.16 276 LYS A O 1
ATOM 2258 N N . GLY A 1 277 ? -5.076 -15.573 -1.997 1.00 50.53 277 GLY A N 1
ATOM 2259 C CA . GLY A 1 277 ? -4.752 -16.958 -1.631 1.00 50.53 277 GLY A CA 1
ATOM 2260 C C . GLY A 1 277 ? -5.009 -17.988 -2.731 1.00 50.53 277 GLY A C 1
ATOM 2261 O O . GLY A 1 277 ? -4.772 -19.172 -2.522 1.00 50.53 277 GLY A O 1
ATOM 2262 N N . THR A 1 278 ? -5.462 -17.555 -3.910 1.00 56.62 278 THR A N 1
ATOM 2263 C CA . THR A 1 278 ? -5.566 -18.441 -5.064 1.00 56.62 278 THR A CA 1
ATOM 2264 C C . THR A 1 278 ? -4.164 -18.846 -5.504 1.00 56.62 278 THR A C 1
ATOM 2266 O O . THR A 1 278 ? -3.269 -18.003 -5.623 1.00 56.62 278 THR A O 1
ATOM 2269 N N . THR A 1 279 ? -3.985 -20.131 -5.803 1.00 58.56 279 THR A N 1
ATOM 2270 C CA . THR A 1 279 ? -2.770 -20.680 -6.420 1.00 58.56 279 THR A CA 1
ATOM 2271 C C . THR A 1 279 ? -2.341 -19.828 -7.620 1.00 58.56 279 THR A C 1
ATOM 2273 O O . THR A 1 279 ? -1.166 -19.516 -7.770 1.00 58.56 279 THR A O 1
ATOM 2276 N N . ALA A 1 280 ? -3.303 -19.318 -8.398 1.00 59.72 280 ALA A N 1
ATOM 2277 C CA . ALA A 1 280 ? -3.068 -18.399 -9.509 1.00 59.72 280 ALA A CA 1
ATOM 2278 C C . ALA A 1 280 ? -2.371 -17.085 -9.101 1.00 59.72 280 ALA A C 1
ATOM 2280 O O . ALA A 1 280 ? -1.429 -16.670 -9.767 1.00 59.72 280 ALA A O 1
ATOM 2281 N N . THR A 1 281 ? -2.781 -16.434 -8.007 1.00 69.56 281 THR A N 1
ATOM 2282 C CA . THR A 1 281 ? -2.160 -15.172 -7.560 1.00 69.56 281 THR A CA 1
ATOM 2283 C C . THR A 1 281 ? -0.746 -15.401 -7.040 1.00 69.56 281 THR A C 1
ATOM 2285 O O . THR A 1 281 ? 0.153 -14.623 -7.356 1.00 69.56 281 THR A O 1
ATOM 2288 N N . VAL A 1 282 ? -0.527 -16.494 -6.304 1.00 72.56 282 VAL A N 1
ATOM 2289 C CA . VAL A 1 282 ? 0.811 -16.893 -5.842 1.00 72.56 282 VAL A CA 1
ATOM 2290 C C . VAL A 1 282 ? 1.721 -17.209 -7.034 1.00 72.56 282 VAL A C 1
ATOM 2292 O O . VAL A 1 282 ? 2.840 -16.703 -7.094 1.00 72.56 282 VAL A O 1
ATOM 2295 N N . HIS A 1 283 ? 1.229 -17.955 -8.030 1.00 73.94 283 HIS A N 1
ATOM 2296 C CA . HIS A 1 283 ? 1.980 -18.243 -9.255 1.00 73.94 283 HIS A CA 1
ATOM 2297 C C . HIS A 1 283 ? 2.302 -16.986 -10.063 1.00 73.94 283 HIS A C 1
ATOM 2299 O O . HIS A 1 283 ? 3.428 -16.843 -10.526 1.00 73.94 283 HIS A O 1
ATOM 2305 N N . ILE A 1 284 ? 1.359 -16.049 -10.206 1.00 81.31 284 ILE A N 1
ATOM 2306 C CA . ILE A 1 284 ? 1.609 -14.782 -10.907 1.00 81.31 284 ILE A CA 1
ATOM 2307 C C . ILE A 1 284 ? 2.727 -14.001 -10.211 1.00 81.31 284 ILE A C 1
ATOM 2309 O O . ILE A 1 284 ? 3.644 -13.534 -10.879 1.00 81.31 284 ILE A O 1
ATOM 2313 N N . ILE A 1 285 ? 2.686 -13.878 -8.881 1.00 86.12 285 ILE A N 1
ATOM 2314 C CA . ILE A 1 285 ? 3.723 -13.162 -8.123 1.00 86.12 285 ILE A CA 1
ATOM 2315 C C . ILE A 1 285 ? 5.072 -13.874 -8.267 1.00 86.12 285 ILE A C 1
ATOM 2317 O O . ILE A 1 285 ? 6.058 -13.219 -8.601 1.00 86.12 285 ILE A O 1
ATOM 2321 N N . SER A 1 286 ? 5.110 -15.201 -8.118 1.00 86.69 286 SER A N 1
ATOM 2322 C CA . SER A 1 286 ? 6.327 -15.995 -8.320 1.00 86.69 286 SER A CA 1
ATOM 2323 C C . SER A 1 286 ? 6.935 -15.767 -9.708 1.00 86.69 286 SER A C 1
ATOM 2325 O O . SER A 1 286 ? 8.117 -15.455 -9.814 1.00 86.69 286 SER A O 1
ATOM 2327 N N . ASN A 1 287 ? 6.122 -15.833 -10.768 1.00 89.62 287 ASN A N 1
ATOM 2328 C CA . ASN A 1 287 ? 6.570 -15.638 -12.150 1.00 89.62 287 ASN A CA 1
ATOM 2329 C C . ASN A 1 287 ? 7.078 -14.216 -12.418 1.00 89.62 287 ASN A C 1
ATOM 2331 O O . ASN A 1 287 ? 7.952 -14.021 -13.256 1.00 89.62 287 ASN A O 1
ATOM 2335 N N . LEU A 1 288 ? 6.530 -13.203 -11.743 1.00 93.50 288 LEU A N 1
ATOM 2336 C CA . LEU A 1 288 ? 7.045 -11.839 -11.851 1.00 93.50 288 LEU A CA 1
ATOM 2337 C C . LEU A 1 288 ? 8.428 -11.741 -11.199 1.00 93.50 288 LEU A C 1
ATOM 2339 O O . LEU A 1 288 ? 9.366 -11.254 -11.828 1.00 93.50 288 LEU A O 1
ATOM 2343 N N . TYR A 1 289 ? 8.568 -12.217 -9.962 1.00 94.56 289 TYR A N 1
ATOM 2344 C CA . TYR A 1 289 ? 9.794 -12.045 -9.182 1.00 94.56 289 TYR A CA 1
ATOM 2345 C C . TYR A 1 289 ? 10.953 -12.935 -9.625 1.00 94.56 289 TYR A C 1
ATOM 2347 O O . TYR A 1 289 ? 12.097 -12.495 -9.532 1.00 94.56 289 TYR A O 1
ATOM 2355 N N . ALA A 1 290 ? 10.682 -14.117 -10.178 1.00 92.00 290 ALA A N 1
ATOM 2356 C CA . ALA A 1 290 ? 11.724 -14.998 -10.702 1.00 92.00 290 ALA A CA 1
ATOM 2357 C C . ALA A 1 290 ? 12.495 -14.382 -11.891 1.00 92.00 290 ALA A C 1
ATOM 2359 O O . ALA A 1 290 ? 13.679 -14.644 -12.081 1.00 92.00 290 ALA A O 1
ATOM 2360 N N . ARG A 1 291 ? 11.874 -13.437 -12.614 1.00 91.81 291 ARG A N 1
ATOM 2361 C CA . ARG A 1 291 ? 12.512 -12.673 -13.705 1.00 91.81 291 ARG A CA 1
ATOM 2362 C C . ARG A 1 291 ? 13.549 -11.659 -13.224 1.00 91.81 291 ARG A C 1
ATOM 2364 O O . ARG A 1 291 ? 14.281 -11.097 -14.043 1.00 91.81 291 ARG A O 1
ATOM 2371 N N . LEU A 1 292 ? 13.568 -11.340 -11.931 1.00 95.38 292 LEU A N 1
ATOM 2372 C CA . LEU A 1 292 ? 14.495 -10.361 -11.384 1.00 95.38 292 LEU A CA 1
ATOM 2373 C C . LEU A 1 292 ? 15.870 -10.981 -11.159 1.00 95.38 292 LEU A C 1
ATOM 2375 O O . LEU A 1 292 ? 16.019 -12.153 -10.829 1.00 95.38 292 LEU A O 1
ATOM 2379 N N . ASN A 1 293 ? 16.904 -10.155 -11.271 1.00 94.81 293 ASN A N 1
ATOM 2380 C CA . ASN A 1 293 ? 18.225 -10.530 -10.781 1.00 94.81 293 ASN A CA 1
ATOM 2381 C C . ASN A 1 293 ? 18.418 -10.111 -9.316 1.00 94.81 293 ASN A C 1
ATOM 2383 O O . ASN A 1 293 ? 17.697 -9.266 -8.782 1.00 94.81 293 ASN A O 1
ATOM 2387 N N . ARG A 1 294 ? 19.465 -10.660 -8.688 1.00 95.06 294 ARG A N 1
ATOM 2388 C CA . ARG A 1 294 ? 19.800 -10.404 -7.281 1.00 95.06 294 ARG A CA 1
ATOM 2389 C C . ARG A 1 294 ? 19.906 -8.911 -6.954 1.00 95.06 294 ARG A C 1
ATOM 2391 O O . ARG A 1 294 ? 19.311 -8.471 -5.983 1.00 95.06 294 ARG A O 1
ATOM 2398 N N . ARG A 1 295 ? 20.564 -8.117 -7.811 1.00 96.69 295 ARG A N 1
ATOM 2399 C CA . ARG A 1 295 ? 20.731 -6.667 -7.596 1.00 96.69 295 ARG A CA 1
ATOM 2400 C C . ARG A 1 295 ? 19.398 -5.921 -7.600 1.00 96.69 295 ARG A C 1
ATOM 2402 O O . ARG A 1 295 ? 19.240 -4.958 -6.860 1.00 96.69 295 ARG A O 1
ATOM 2409 N N . GLN A 1 296 ? 18.453 -6.338 -8.442 1.00 97.69 296 GLN A N 1
ATOM 2410 C CA . GLN A 1 296 ? 17.115 -5.750 -8.459 1.00 97.69 296 GLN A CA 1
ATOM 2411 C C . GLN A 1 296 ? 16.350 -6.096 -7.183 1.00 97.69 296 GLN A C 1
ATOM 2413 O O . GLN A 1 296 ? 15.742 -5.206 -6.596 1.00 97.69 296 GLN A O 1
ATOM 2418 N N . LEU A 1 297 ? 16.400 -7.353 -6.732 1.00 97.56 297 LEU A N 1
ATOM 2419 C CA . LEU A 1 297 ? 15.715 -7.752 -5.503 1.00 97.56 297 LEU A CA 1
ATOM 2420 C C . LEU A 1 297 ? 16.332 -7.095 -4.258 1.00 97.56 297 LEU A C 1
ATOM 2422 O O . LEU A 1 297 ? 15.589 -6.570 -3.434 1.00 97.56 297 LEU A O 1
ATOM 2426 N N . ASP A 1 298 ? 17.663 -7.025 -4.172 1.00 97.75 298 ASP A N 1
ATOM 2427 C CA . ASP A 1 298 ? 18.371 -6.297 -3.110 1.00 97.75 298 ASP A CA 1
ATOM 2428 C C . ASP A 1 298 ? 17.980 -4.808 -3.111 1.00 97.75 298 ASP A C 1
ATOM 2430 O O . ASP A 1 298 ? 17.644 -4.244 -2.073 1.00 97.75 298 ASP A O 1
ATOM 2434 N N . GLY A 1 299 ? 17.927 -4.177 -4.289 1.00 98.44 299 GLY A N 1
ATOM 2435 C CA . GLY A 1 299 ? 17.489 -2.786 -4.414 1.00 98.44 299 GLY A CA 1
ATOM 2436 C C . GLY A 1 299 ? 16.038 -2.569 -3.972 1.00 98.44 299 GLY A C 1
ATOM 2437 O O . GLY A 1 299 ? 15.727 -1.543 -3.369 1.00 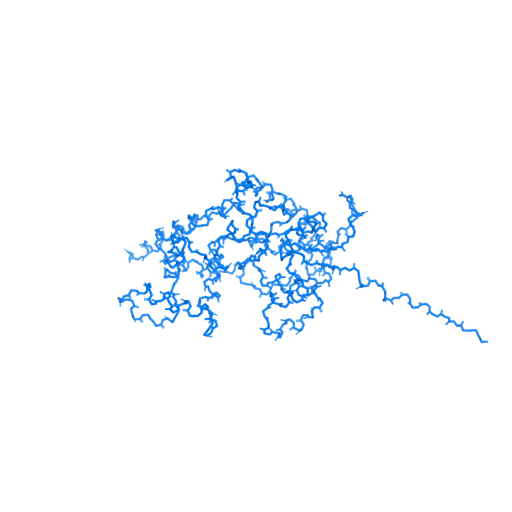98.44 299 GLY A O 1
ATOM 2438 N N . LEU A 1 300 ? 15.144 -3.526 -4.245 1.00 98.38 300 LEU A N 1
ATOM 2439 C CA . LEU A 1 300 ? 13.762 -3.473 -3.763 1.00 98.38 300 LEU A CA 1
ATOM 2440 C C . LEU A 1 300 ? 13.692 -3.647 -2.244 1.00 98.38 300 LEU A C 1
ATOM 2442 O O . LEU A 1 300 ? 12.912 -2.946 -1.599 1.00 98.38 300 LEU A O 1
ATOM 2446 N N . TYR A 1 301 ? 14.501 -4.542 -1.671 1.00 98.00 301 TYR A N 1
ATOM 2447 C CA . TYR A 1 301 ? 14.603 -4.674 -0.222 1.00 98.00 301 TYR A CA 1
ATOM 2448 C C . TYR A 1 301 ? 15.024 -3.355 0.413 1.00 98.00 301 TYR A C 1
ATOM 2450 O O . TYR A 1 301 ? 14.345 -2.880 1.314 1.00 98.00 301 TYR A O 1
ATOM 2458 N N . ASP A 1 302 ? 16.089 -2.733 -0.092 1.00 98.00 302 ASP A N 1
ATOM 2459 C CA . ASP A 1 302 ? 16.586 -1.468 0.442 1.00 98.00 302 ASP A CA 1
ATOM 2460 C C . ASP A 1 302 ? 15.560 -0.335 0.295 1.00 98.00 302 ASP A C 1
ATOM 2462 O O . ASP A 1 302 ? 15.388 0.456 1.223 1.00 98.00 302 ASP A O 1
ATOM 2466 N N . LEU A 1 303 ? 14.824 -0.288 -0.822 1.00 97.94 303 LEU A N 1
ATOM 2467 C CA . LEU A 1 303 ? 13.755 0.691 -1.041 1.00 97.94 303 LEU A CA 1
ATOM 2468 C C . LEU A 1 303 ? 12.609 0.560 -0.023 1.00 97.94 303 LEU A C 1
ATOM 2470 O O . LEU A 1 303 ? 12.094 1.572 0.449 1.00 97.94 303 LEU A O 1
ATOM 2474 N N . TYR A 1 304 ? 12.198 -0.666 0.310 1.00 97.62 304 TYR A N 1
ATOM 2475 C CA . TYR A 1 304 ? 11.077 -0.937 1.225 1.00 97.62 304 TYR A CA 1
ATOM 2476 C C . TYR A 1 304 ? 11.522 -1.393 2.619 1.00 97.62 304 TYR A C 1
ATOM 2478 O O . TYR A 1 304 ? 10.713 -1.913 3.386 1.00 97.62 304 TYR A O 1
ATOM 2486 N N . LYS A 1 305 ? 12.799 -1.221 2.965 1.00 97.38 305 LYS A N 1
ATOM 2487 C CA . LYS A 1 305 ? 13.433 -1.839 4.138 1.00 97.38 305 LYS A CA 1
ATOM 2488 C C . LYS A 1 305 ? 12.699 -1.558 5.440 1.00 97.38 305 LYS A C 1
ATOM 2490 O O . LYS A 1 305 ? 12.490 -2.462 6.249 1.00 97.38 305 LYS A O 1
ATOM 2495 N N . ASP A 1 306 ? 12.292 -0.311 5.628 1.00 96.19 306 ASP A N 1
ATOM 2496 C CA . ASP A 1 306 ? 11.568 0.086 6.827 1.00 96.19 306 ASP A CA 1
ATOM 2497 C C . ASP A 1 306 ? 10.137 -0.460 6.820 1.00 96.19 306 ASP A C 1
ATOM 2499 O O . ASP A 1 306 ? 9.671 -0.911 7.856 1.00 96.19 306 ASP A O 1
ATOM 2503 N N . ASP A 1 307 ? 9.464 -0.538 5.667 1.00 96.12 307 ASP A N 1
ATOM 2504 C CA . ASP A 1 307 ? 8.133 -1.156 5.573 1.00 96.12 307 ASP A CA 1
ATOM 2505 C C . ASP A 1 307 ? 8.180 -2.648 5.947 1.00 96.12 307 ASP A C 1
ATOM 2507 O O . ASP A 1 307 ? 7.300 -3.137 6.658 1.00 96.12 307 ASP A O 1
ATOM 2511 N N . PHE A 1 308 ? 9.215 -3.376 5.507 1.00 97.56 308 PHE A N 1
ATOM 2512 C CA . PHE A 1 308 ? 9.432 -4.769 5.908 1.00 97.56 308 PHE A CA 1
ATOM 2513 C C . PHE A 1 308 ? 9.561 -4.901 7.427 1.00 97.56 308 PHE A C 1
ATOM 2515 O O . PHE A 1 308 ? 8.892 -5.735 8.037 1.00 97.56 308 PHE A O 1
ATOM 2522 N N . ARG A 1 309 ? 10.390 -4.050 8.037 1.00 97.50 309 ARG A N 1
ATOM 2523 C CA . ARG A 1 309 ? 10.676 -4.074 9.476 1.00 97.50 309 ARG A CA 1
ATOM 2524 C C . ARG A 1 309 ? 9.463 -3.680 10.310 1.00 97.50 309 ARG A C 1
ATOM 2526 O O . ARG A 1 309 ? 9.061 -4.449 11.173 1.00 97.50 309 ARG A O 1
ATOM 2533 N N . LEU A 1 310 ? 8.839 -2.544 10.000 1.00 96.25 310 LEU A N 1
ATOM 2534 C CA . LEU A 1 310 ? 7.698 -1.998 10.743 1.00 96.25 310 LEU A CA 1
ATOM 2535 C C . LEU A 1 310 ? 6.498 -2.946 10.785 1.00 96.25 310 LEU A C 1
ATOM 2537 O O . LEU A 1 310 ? 5.732 -2.924 11.746 1.00 96.25 310 LEU A O 1
ATOM 2541 N N . PHE A 1 311 ? 6.321 -3.774 9.753 1.00 96.00 311 PHE A N 1
ATOM 2542 C CA . PHE A 1 311 ? 5.184 -4.686 9.655 1.00 96.00 311 PHE A CA 1
ATOM 2543 C C . PHE A 1 311 ? 5.567 -6.163 9.759 1.00 96.00 311 PHE A C 1
ATOM 2545 O O . PHE A 1 311 ? 4.693 -7.016 9.596 1.00 96.00 311 PHE A O 1
ATOM 2552 N N . GLY A 1 312 ? 6.823 -6.486 10.079 1.00 96.62 312 GLY A N 1
ATOM 2553 C CA . GLY A 1 312 ? 7.276 -7.860 10.311 1.00 96.62 312 GLY A CA 1
ATOM 2554 C C . GLY A 1 312 ? 7.110 -8.764 9.089 1.00 96.62 312 GLY A C 1
ATOM 2555 O O . GLY A 1 312 ? 6.625 -9.887 9.215 1.00 96.62 312 GLY A O 1
ATOM 2556 N N . TYR A 1 313 ? 7.435 -8.255 7.901 1.00 96.88 313 TYR A N 1
ATOM 2557 C CA . TYR A 1 313 ? 7.487 -9.041 6.669 1.00 96.88 313 TYR A CA 1
ATOM 2558 C C . TYR A 1 313 ? 8.913 -9.549 6.417 1.00 96.88 313 TYR A C 1
ATOM 2560 O O . TYR A 1 313 ? 9.882 -8.884 6.781 1.00 96.88 313 TYR A O 1
ATOM 2568 N N . SER A 1 314 ? 9.040 -10.701 5.751 1.00 95.31 314 SER A N 1
ATOM 2569 C CA . SER A 1 314 ? 10.328 -11.257 5.311 1.00 95.31 314 SER A CA 1
ATOM 2570 C C . SER A 1 314 ? 10.400 -11.324 3.785 1.00 95.31 314 SER A C 1
ATOM 2572 O O . SER A 1 314 ? 9.409 -11.603 3.116 1.00 95.31 314 SER A O 1
ATOM 2574 N N . ILE A 1 315 ? 11.594 -11.090 3.244 1.00 94.38 315 ILE A N 1
ATOM 2575 C CA . ILE A 1 315 ? 11.896 -11.197 1.815 1.00 94.38 315 ILE A CA 1
ATOM 2576 C C . ILE A 1 315 ? 12.404 -12.589 1.406 1.00 94.38 315 ILE A C 1
ATOM 2578 O O . ILE A 1 315 ? 12.484 -12.866 0.214 1.00 94.38 315 ILE A O 1
ATOM 2582 N N . ASP A 1 316 ? 12.718 -13.472 2.356 1.00 93.06 316 ASP A N 1
ATOM 2583 C CA . ASP A 1 316 ? 13.518 -14.686 2.120 1.00 93.06 316 ASP A CA 1
ATOM 2584 C C . ASP A 1 316 ? 12.965 -15.559 0.985 1.00 93.06 316 ASP A C 1
ATOM 2586 O O . ASP A 1 316 ? 13.686 -15.900 0.049 1.00 93.06 316 ASP A O 1
ATOM 2590 N N . SER A 1 317 ? 11.650 -15.800 0.985 1.00 90.94 317 SER A N 1
ATOM 2591 C CA . SER A 1 317 ? 10.986 -16.599 -0.057 1.00 90.94 317 SER A CA 1
ATOM 2592 C C . SER A 1 317 ? 11.176 -16.064 -1.484 1.00 90.94 317 SER A C 1
ATOM 2594 O O . SER A 1 317 ? 11.134 -16.840 -2.434 1.00 90.94 317 SER A O 1
ATOM 2596 N N . TYR A 1 318 ? 11.411 -14.761 -1.660 1.00 92.25 318 TYR A N 1
ATOM 2597 C CA . TYR A 1 318 ? 11.649 -14.152 -2.971 1.00 92.25 318 TYR A CA 1
ATOM 2598 C C . TYR A 1 318 ? 13.085 -14.372 -3.454 1.00 92.25 318 TYR A C 1
ATOM 2600 O O . TYR A 1 318 ? 13.306 -14.465 -4.662 1.00 92.25 318 TYR A O 1
ATOM 2608 N N . TYR A 1 319 ? 14.057 -14.489 -2.542 1.00 91.62 319 TYR A N 1
ATOM 2609 C CA . TYR A 1 319 ? 15.415 -14.889 -2.914 1.00 91.62 319 TYR A CA 1
ATOM 2610 C C . TYR A 1 319 ? 15.431 -16.335 -3.413 1.00 91.62 319 TYR A C 1
ATOM 2612 O O . TYR A 1 319 ? 15.992 -16.600 -4.477 1.00 91.62 319 TYR A O 1
ATOM 2620 N N . ASP A 1 320 ? 14.702 -17.227 -2.738 1.00 88.69 320 ASP A N 1
ATOM 2621 C CA . ASP A 1 320 ? 14.566 -18.624 -3.162 1.00 88.69 320 ASP A CA 1
ATOM 2622 C C . ASP A 1 320 ? 13.954 -18.759 -4.570 1.00 88.69 320 ASP A C 1
ATOM 2624 O O . ASP A 1 320 ? 14.323 -19.659 -5.325 1.00 88.69 320 ASP A O 1
ATOM 2628 N N . MET A 1 321 ? 13.020 -17.873 -4.947 1.00 86.50 321 MET A N 1
ATOM 2629 C CA . MET A 1 321 ? 12.406 -17.864 -6.286 1.00 86.50 321 MET A CA 1
ATOM 2630 C C . MET A 1 321 ? 13.426 -17.557 -7.390 1.00 86.50 321 MET A C 1
ATOM 2632 O O . MET A 1 321 ? 13.404 -18.203 -8.437 1.00 86.50 321 MET A O 1
ATOM 2636 N N . ILE A 1 322 ? 14.332 -16.602 -7.156 1.00 85.38 322 ILE A N 1
ATOM 2637 C CA . ILE A 1 322 ? 15.369 -16.218 -8.129 1.00 85.38 322 ILE A CA 1
ATOM 2638 C C . ILE A 1 322 ? 16.420 -17.324 -8.274 1.00 85.38 322 ILE A C 1
ATOM 2640 O O . ILE A 1 322 ? 16.937 -17.559 -9.370 1.00 85.38 322 ILE A O 1
ATOM 2644 N N . ASP A 1 323 ? 16.749 -18.005 -7.178 1.00 77.19 323 ASP A N 1
ATOM 2645 C CA . ASP A 1 323 ? 17.800 -19.020 -7.177 1.00 77.19 323 ASP A CA 1
ATOM 2646 C C . ASP A 1 323 ? 17.329 -20.348 -7.807 1.00 77.19 323 ASP A C 1
ATOM 2648 O O . ASP A 1 323 ? 18.109 -21.006 -8.498 1.00 77.19 323 ASP A O 1
ATOM 2652 N N . LYS A 1 324 ? 16.040 -20.708 -7.689 1.00 66.81 324 LYS A N 1
ATOM 2653 C CA . LYS A 1 324 ? 15.467 -21.930 -8.295 1.00 66.81 324 LYS A CA 1
ATOM 2654 C C . LYS A 1 324 ? 15.393 -21.902 -9.828 1.00 66.81 324 LYS A C 1
ATOM 2656 O O . LYS A 1 324 ? 15.679 -22.918 -10.461 1.00 66.81 324 LYS A O 1
ATOM 2661 N N . GLU A 1 325 ? 15.063 -20.770 -10.455 1.00 58.25 325 GLU A N 1
ATOM 2662 C CA . GLU A 1 325 ? 14.979 -20.704 -11.928 1.00 58.25 325 GLU A CA 1
ATOM 2663 C C . GLU A 1 325 ? 16.349 -20.834 -12.614 1.00 58.25 325 GLU A C 1
ATOM 2665 O O . GLU A 1 325 ? 16.455 -21.412 -13.703 1.00 58.25 325 GLU A O 1
ATOM 2670 N N . LYS A 1 326 ? 17.429 -20.384 -11.962 1.00 54.59 326 LYS A N 1
ATOM 2671 C CA . LYS A 1 326 ? 18.795 -20.532 -12.491 1.00 54.59 326 LYS A CA 1
ATOM 2672 C C . LYS A 1 326 ? 19.258 -21.984 -12.555 1.00 54.59 326 LYS A C 1
ATOM 2674 O O . LYS A 1 326 ? 20.030 -22.324 -13.446 1.00 54.59 326 LYS A O 1
ATOM 2679 N N . VAL A 1 327 ? 18.760 -22.831 -11.654 1.00 52.62 327 VAL A N 1
ATOM 2680 C CA . VAL A 1 327 ? 19.043 -24.274 -11.658 1.00 52.62 327 VAL A CA 1
ATOM 2681 C C . VAL A 1 327 ? 18.265 -24.974 -12.777 1.00 52.62 327 VAL A C 1
ATOM 2683 O O . VAL A 1 327 ? 18.817 -25.837 -13.446 1.00 52.62 327 VAL A O 1
ATOM 2686 N N . SER A 1 328 ? 17.025 -24.555 -13.056 1.00 49.62 328 SER A N 1
ATOM 2687 C CA . SER A 1 328 ? 16.203 -25.144 -14.131 1.00 49.62 328 SER A CA 1
ATOM 2688 C C . SER A 1 328 ? 16.631 -24.773 -15.559 1.00 49.62 328 SER A C 1
ATOM 2690 O O . SER A 1 328 ? 16.268 -25.462 -16.503 1.00 49.62 328 SER A O 1
ATOM 2692 N N . SER A 1 329 ? 17.400 -23.693 -15.729 1.00 45.88 329 SER A N 1
ATOM 2693 C CA . SER A 1 329 ? 17.867 -23.197 -17.038 1.00 45.88 329 SER A CA 1
ATOM 2694 C C . SER A 1 329 ? 19.250 -23.724 -17.452 1.00 45.88 329 SER A C 1
ATOM 2696 O O . SER A 1 329 ? 19.717 -23.405 -18.543 1.00 45.88 329 SER A O 1
ATOM 2698 N N . HIS A 1 330 ? 19.893 -24.530 -16.599 1.00 46.06 330 HIS A N 1
ATOM 2699 C CA . HIS A 1 330 ? 21.184 -25.188 -16.854 1.00 46.06 330 HIS A CA 1
ATOM 2700 C C . HIS A 1 330 ? 21.082 -26.729 -16.845 1.00 46.06 330 HIS A C 1
ATOM 2702 O O . HIS A 1 330 ? 22.111 -27.399 -16.753 1.00 46.06 330 HIS A O 1
ATOM 2708 N N . GLY A 1 331 ? 19.860 -27.276 -16.893 1.00 35.03 331 GLY A N 1
ATOM 2709 C CA . GLY A 1 331 ? 19.570 -28.715 -16.894 1.00 35.03 331 GLY A CA 1
ATOM 2710 C C . GLY A 1 331 ? 19.194 -29.252 -18.263 1.00 35.03 331 GLY A C 1
ATOM 2711 O O . GLY A 1 331 ? 18.544 -28.498 -19.024 1.00 35.03 331 GLY A O 1
#

Sequence (331 aa):
MKENVVHNSSIKANNYIISSIHCIAALRVVMSTSAYPFGDKGYIFENGSREDGLLTREKFMEVNARMEARRDFLKTECSRLGLDTSSHKSNAWECNIFKAASTSWMYNFNLMANYSAAFLDKTKEVPLQLARRKYARPTAEMIKKAQGDSITFLIVRHPLERLASAYNDKIVHAWPKSFHDKLGHRIVKKYRKPADKTRTEKYPVFEEFVSYVLDEAKAKRSLDMHWTPYTTFCTPCKFNFDVILKFETLDEDQKFLIQLAHLQDIVKPEWKNSGKGTTATVHIISNLYARLNRRQLDGLYDLYKDDFRLFGYSIDSYYDMIDKEKVSSHG

Mean predicted aligned error: 10.58 Å

InterPro domains:
  IPR005331 Sulfotransferase [PF03567] (94-314)
  IPR018011 Carbohydrate sulfotransferase 8-10 [PTHR12137] (87-318)

Solvent-accessible surface area (backbone atoms only — not comparable to full-atom values): 19505 Å² total; per-residue (Å²): 139,80,87,79,86,78,84,77,88,72,91,87,78,90,87,73,74,58,85,48,47,50,38,92,36,25,50,26,57,53,65,77,80,91,74,71,68,105,61,93,81,69,78,82,50,42,77,86,61,89,56,92,62,56,47,36,65,69,55,40,52,54,51,48,56,54,27,53,52,47,45,55,47,31,53,52,40,20,58,75,70,54,54,52,41,87,89,52,82,75,35,70,89,60,41,63,52,47,64,31,61,39,69,53,51,32,49,44,50,27,37,74,65,73,45,52,68,78,52,66,76,68,53,88,67,57,51,66,60,61,34,44,77,77,31,57,84,49,53,74,65,52,40,63,65,41,58,84,60,32,57,24,43,45,54,42,49,59,69,65,62,23,39,53,50,29,43,48,53,41,37,72,59,30,55,86,88,35,74,45,31,55,47,20,44,53,46,34,73,72,57,58,52,81,91,54,65,83,63,80,68,77,41,47,54,62,57,44,48,51,51,50,54,52,50,39,52,74,68,69,45,90,61,57,74,49,65,46,43,52,64,74,46,33,23,60,50,75,55,87,56,73,37,63,35,40,60,92,50,33,76,60,44,50,29,45,51,30,50,76,66,71,32,65,93,72,44,71,87,69,74,84,71,76,58,73,91,36,70,66,50,55,48,52,53,49,62,50,52,38,67,38,53,69,70,57,52,52,52,50,45,66,69,36,43,63,51,31,60,44,69,72,54,81,65,64,73,58,56,54,42,34,57,52,55,60,58,64,75,75,109

pLDDT: mean 76.98, std 21.57, range [22.39, 98.62]

Secondary structure (DSSP, 8-state):
----------S-STTSS--EEEETTEEE----GGG--SS-S------SS--TTPPPHHHHHHHHHHHHHHHHHHHHHHHHTTTTSTTSPP-GGG---TTTTHHHHHHHHHHHTT--HHHHTT--S-HHHHHHHHSPPPPHHHHHHHGGGSEEEEEE--HHHHHHHHHIIIIITPPTTSHHHHHHHHHHHHH--GGGTT---SSPPHHHHHHHHHHHHHTTPPPPTTTS-HHHHT-GGGS--SEEEEGGGHHHHHHHHHHHTT-TTT-----TTTTTT-HHHHHHHHHHHHTS-HHHHHHHHHHTHHHHHHHT---HHHHHHHHHHHHHT--

Nearest PDB structures (foldseek):
  3v93-assembly8_H  TM=1.820E-01  e=5.073E+00  Trypanosoma cruzi